Protein AF-A0A2V9XYY6-F1 (afdb_monomer_lite)

Sequence (289 aa):
MAVQACAGCILHARSRRGFAALRHRRPTPAAAGTAQEGGLMPTAVERFDDKARAAFDRIGRNEVYQGELQRHRVYTRFLHWMVAVFFFLSLFSGFGIYLPWLFRWFTPLFGGGPLSRALHPWFGVLFVFFFALQALNWLKPMSWTKADSAWMRRLRSTISGEEKLDPPDTGFFNAGQKVQFWEIVIGCVVYLITGIILWAGARTFGPIAVAFSYILHDISAIIMLGGIFIHMYLSTIGEPGTFQAMTRGAVSEAWAWTFHPAWYKEVTGRDPRRAYEEARQRMEAGRSK

Radius of gyration: 23.39 Å; chains: 1; bounding box: 61×47×67 Å

Secondary structure (DSSP, 8-state):
---SSSSSSSS------------PPPPPPP----------PPPHHHHHHHHHHHHHHHH------TTEEE-S-HHHHHHHHHHHHHHHHHHHHHHHHH-HHHHHHHGGGGTSHHHHHHHHHHHHHHHHHHHHHHHHHHTTTTS--HHHHHHHHTHHHHHTTSSSS--TT--SS-HHHHHHHHHHHHHHHHHHHHHHHHHH-HHHHHHHHHHHHHHHHHHHHHHHHHHHHHHHHIIIIISTTHHHHHHTSEEEHHHHHHH-HHHHHHHH-S-HHHHHHHHHHHHHHHHT-

pLDDT: mean 82.76, std 21.49, range [26.33, 98.44]

Foldseek 3Di:
DPDPPPPPPPPDDDDDDDDDDDPDDDDDPDPPPPPDDDDDDDDPLRVVLVVQLVVQCVVDPQDADPQKDQQAGRSLLVLVVQLVVLVVLLLLLVCLQPPVVSVVVRQVVQVHNVSSVVCNLVSLVSNLVSLVNNCSVCVVVLDDDPVQVVQVVCVPVLQVCVDQAGDLSFASHHNLRSVLSVLVVVLSVLCVLLVVDCVVDCVVVHPVSVVVSVVSNVVSSVVNVVSVVVVVCCCPPVQPQNVVCSVNSMGGLVSCLRYHNNHSCVVPVDRSVVVVVVVVVVVVVVVVD

Structure (mmCIF, N/CA/C/O backbone):
data_AF-A0A2V9XYY6-F1
#
_entry.id   AF-A0A2V9XYY6-F1
#
loop_
_atom_site.group_PDB
_atom_site.id
_atom_site.type_symbol
_atom_site.label_atom_id
_atom_site.label_alt_id
_atom_site.label_comp_id
_atom_site.label_asym_id
_atom_site.label_entity_id
_atom_site.label_seq_id
_atom_site.pdbx_PDB_ins_code
_atom_site.Cartn_x
_atom_site.Cartn_y
_atom_site.Cartn_z
_atom_site.occupancy
_atom_site.B_iso_or_equiv
_atom_site.auth_seq_id
_atom_site.auth_comp_id
_atom_site.auth_asym_id
_atom_site.auth_atom_id
_atom_site.pdbx_PDB_model_num
ATOM 1 N N . MET A 1 1 ? 17.158 -8.098 27.417 1.00 31.08 1 MET A N 1
ATOM 2 C CA . MET A 1 1 ? 16.536 -9.436 27.562 1.00 31.08 1 MET A CA 1
ATOM 3 C C . MET A 1 1 ? 15.150 -9.311 28.205 1.00 31.08 1 MET A C 1
ATOM 5 O O . MET A 1 1 ? 14.947 -9.757 29.322 1.00 31.08 1 MET A O 1
ATOM 9 N N . ALA A 1 2 ? 14.197 -8.674 27.518 1.00 26.61 2 ALA A N 1
ATOM 10 C CA . ALA A 1 2 ? 12.846 -8.421 28.039 1.00 26.61 2 ALA A CA 1
ATOM 11 C C . ALA A 1 2 ? 11.794 -8.516 26.915 1.00 26.61 2 ALA A C 1
ATOM 13 O O . ALA A 1 2 ? 10.957 -7.638 26.759 1.00 26.61 2 ALA A O 1
ATOM 14 N N . VAL A 1 3 ? 11.890 -9.555 26.072 1.00 29.70 3 VAL A N 1
ATOM 15 C CA . VAL A 1 3 ? 11.036 -9.730 24.870 1.00 29.70 3 VAL A CA 1
ATOM 16 C C . VAL A 1 3 ? 10.302 -11.087 24.864 1.00 29.70 3 VAL A C 1
ATOM 18 O O . VAL A 1 3 ? 9.673 -11.461 23.887 1.00 29.70 3 VAL A O 1
ATOM 21 N N . GLN A 1 4 ? 10.303 -11.838 25.970 1.00 26.78 4 GLN A N 1
ATOM 22 C CA . GLN A 1 4 ? 9.795 -13.224 25.977 1.00 26.78 4 GLN A CA 1
ATOM 23 C C . GLN A 1 4 ? 8.550 -13.485 26.840 1.00 26.78 4 GLN A C 1
ATOM 25 O O . GLN A 1 4 ? 8.096 -14.621 26.910 1.00 26.78 4 GLN A O 1
ATOM 30 N N . ALA A 1 5 ? 7.946 -12.467 27.462 1.00 27.22 5 ALA A N 1
ATOM 31 C CA . ALA A 1 5 ? 6.927 -12.694 28.495 1.00 27.22 5 ALA A CA 1
ATOM 32 C C . ALA A 1 5 ? 5.448 -12.605 28.051 1.00 27.22 5 ALA A C 1
ATOM 34 O O . ALA A 1 5 ? 4.578 -12.864 28.873 1.00 27.22 5 ALA A O 1
ATOM 35 N N . CYS A 1 6 ? 5.112 -12.275 26.796 1.00 28.69 6 CYS A N 1
ATOM 36 C CA . CYS A 1 6 ? 3.697 -12.105 26.393 1.00 28.69 6 CYS A CA 1
ATOM 37 C C . CYS A 1 6 ? 3.146 -13.128 25.384 1.00 28.69 6 CYS A C 1
ATOM 39 O O . CYS A 1 6 ? 1.950 -13.120 25.112 1.00 28.69 6 CYS A O 1
ATOM 41 N N . ALA A 1 7 ? 3.955 -14.068 24.887 1.00 27.66 7 ALA A N 1
ATOM 42 C CA . ALA A 1 7 ? 3.506 -15.063 23.901 1.00 27.66 7 ALA A CA 1
ATOM 43 C C . ALA A 1 7 ? 2.873 -16.341 24.509 1.00 27.66 7 ALA A C 1
ATOM 45 O O . ALA A 1 7 ? 2.494 -17.251 23.779 1.00 27.66 7 ALA A O 1
ATOM 46 N N . GLY A 1 8 ? 2.756 -16.439 25.839 1.00 26.33 8 GLY A N 1
ATOM 47 C CA . GLY A 1 8 ? 2.529 -17.717 26.532 1.00 26.33 8 GLY A CA 1
ATOM 48 C C . GLY A 1 8 ? 1.114 -18.044 27.027 1.00 26.33 8 GLY A C 1
ATOM 49 O O . GLY A 1 8 ? 0.984 -19.001 27.779 1.00 26.33 8 GLY A O 1
ATOM 50 N N . CYS A 1 9 ? 0.055 -17.292 26.697 1.00 27.55 9 CYS A N 1
ATOM 51 C CA . CYS A 1 9 ? -1.223 -17.428 27.432 1.00 27.55 9 CYS A CA 1
ATOM 52 C C . CYS A 1 9 ? -2.510 -17.633 26.615 1.00 27.55 9 CYS A C 1
ATOM 54 O O . CYS A 1 9 ? -3.596 -17.488 27.170 1.00 27.55 9 CYS A O 1
ATOM 56 N N . ILE A 1 10 ? -2.439 -18.016 25.335 1.00 31.31 10 ILE A N 1
ATOM 57 C CA . ILE A 1 10 ? -3.648 -18.355 24.551 1.00 31.31 10 ILE A CA 1
ATOM 58 C C . ILE A 1 10 ? -3.440 -19.648 23.756 1.00 31.31 10 ILE A C 1
ATOM 60 O O . ILE A 1 10 ? -3.642 -19.698 22.554 1.00 31.31 10 ILE A O 1
ATOM 64 N N . LEU A 1 11 ? -3.005 -20.716 24.421 1.00 29.30 11 LEU A N 1
ATOM 65 C CA . LEU A 1 11 ? -2.995 -22.067 23.855 1.00 29.30 11 LEU A CA 1
ATOM 66 C C . LEU A 1 11 ? -3.135 -23.077 24.999 1.00 29.30 11 LEU A C 1
ATOM 68 O O . LEU A 1 11 ? -2.153 -23.695 25.378 1.00 29.30 11 LEU A O 1
ATOM 72 N N . HIS A 1 12 ? -4.335 -23.204 25.579 1.00 30.02 12 HIS A N 1
ATOM 73 C CA . HIS A 1 12 ? -4.878 -24.446 26.164 1.00 30.02 12 HIS A CA 1
ATOM 74 C C . HIS A 1 12 ? -6.206 -24.169 26.882 1.00 30.02 12 HIS A C 1
ATOM 76 O O . HIS A 1 12 ? -6.220 -23.671 27.999 1.00 30.02 12 HIS A O 1
ATOM 82 N N . ALA A 1 13 ? -7.323 -24.544 26.257 1.00 29.09 13 ALA A N 1
ATOM 83 C CA . ALA A 1 13 ? -8.545 -24.943 26.961 1.00 29.09 13 ALA A CA 1
ATOM 84 C C . ALA A 1 13 ? -9.469 -25.679 25.981 1.00 29.09 13 ALA A C 1
ATOM 86 O O . ALA A 1 13 ? -10.471 -25.159 25.497 1.00 29.09 13 ALA A O 1
ATOM 87 N N . ARG A 1 14 ? -9.102 -26.920 25.652 1.00 33.59 14 ARG A N 1
ATOM 88 C CA . ARG A 1 14 ? -10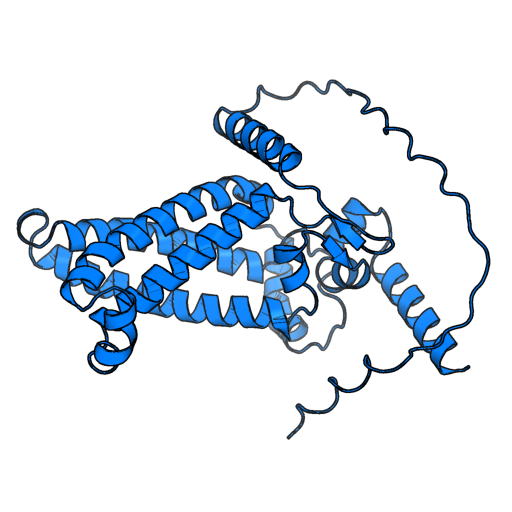.024 -27.888 25.052 1.00 33.59 14 ARG A CA 1
ATOM 89 C C . ARG A 1 14 ? -10.817 -28.499 26.209 1.00 33.59 14 ARG A C 1
ATOM 91 O O . ARG A 1 14 ? -10.273 -29.302 26.956 1.00 33.59 14 ARG A O 1
ATOM 98 N N . SER A 1 15 ? -12.086 -28.137 26.359 1.00 28.86 15 SER A N 1
ATOM 99 C CA . SER A 1 15 ? -13.012 -28.845 27.249 1.00 28.86 15 SER A CA 1
ATOM 100 C C . SER A 1 15 ? -14.315 -29.111 26.508 1.00 28.86 15 SER A C 1
ATOM 102 O O . SER A 1 15 ? -15.063 -28.204 26.152 1.00 28.86 15 SER A O 1
ATOM 104 N N . ARG A 1 16 ? -14.539 -30.395 26.219 1.00 35.97 16 ARG A N 1
ATOM 105 C CA . ARG A 1 16 ? -15.797 -30.948 25.723 1.00 35.97 16 ARG A CA 1
ATOM 106 C C . ARG A 1 16 ? -16.740 -31.094 26.914 1.00 35.97 16 ARG A C 1
ATOM 108 O O . ARG A 1 16 ? -16.460 -31.961 27.730 1.00 35.97 16 ARG A O 1
ATOM 115 N N . ARG A 1 17 ? -17.865 -30.373 26.957 1.00 30.09 17 ARG A N 1
ATOM 116 C CA . ARG A 1 17 ? -19.154 -30.853 27.509 1.00 30.09 17 ARG A CA 1
ATOM 117 C C . ARG A 1 17 ? -20.294 -30.117 26.807 1.00 30.09 17 ARG A C 1
ATOM 119 O O . ARG A 1 17 ? -20.293 -28.894 26.740 1.00 30.09 17 ARG A O 1
ATOM 126 N N . GLY A 1 18 ? -21.194 -30.888 26.202 1.00 28.78 18 GLY A N 1
ATOM 127 C CA . GLY A 1 18 ? -22.279 -30.379 25.372 1.00 28.78 18 GLY A CA 1
ATOM 128 C C . GLY A 1 18 ? -23.414 -29.768 26.178 1.00 28.78 18 GLY A C 1
ATOM 129 O O . GLY A 1 18 ? -23.634 -30.165 27.314 1.00 28.78 18 GLY A O 1
ATOM 130 N N . PHE A 1 19 ? -24.157 -28.858 25.551 1.00 28.02 19 PHE A N 1
ATOM 131 C CA . PHE A 1 19 ? -25.527 -28.536 25.930 1.00 28.02 19 PHE A CA 1
ATOM 132 C C . PHE A 1 19 ? -26.303 -27.989 24.720 1.00 28.02 19 PHE A C 1
ATOM 134 O O . PHE A 1 19 ? -25.833 -27.099 24.021 1.00 28.02 19 PHE A O 1
ATOM 141 N N . ALA A 1 20 ? -27.477 -28.592 24.516 1.00 28.31 20 ALA A N 1
ATOM 142 C CA . ALA A 1 20 ? -28.690 -28.128 23.838 1.00 28.31 20 ALA A CA 1
ATOM 143 C C . ALA A 1 20 ? -28.595 -27.433 22.461 1.00 28.31 20 ALA A C 1
ATOM 145 O O . ALA A 1 20 ? -28.197 -26.281 22.314 1.00 28.31 20 ALA A O 1
ATOM 146 N N . ALA A 1 21 ? -29.140 -28.126 21.458 1.00 31.59 21 ALA A N 1
ATOM 147 C CA . ALA A 1 21 ? -29.475 -27.597 20.145 1.00 31.59 21 ALA A CA 1
ATOM 148 C C . ALA A 1 21 ? -30.490 -26.440 20.241 1.00 31.59 21 ALA A C 1
ATOM 150 O O . ALA A 1 21 ? -31.692 -26.655 20.406 1.00 31.59 21 ALA A O 1
ATOM 151 N N . LEU A 1 22 ? -30.016 -25.206 20.074 1.00 32.59 22 LEU A N 1
ATOM 152 C CA . LEU A 1 22 ? -30.868 -24.068 19.744 1.00 32.59 22 LEU A CA 1
ATOM 153 C C . LEU A 1 22 ? -31.160 -24.114 18.240 1.00 32.59 22 LEU A C 1
ATOM 155 O O . LEU A 1 22 ? -30.289 -23.872 17.406 1.00 32.59 22 LEU A O 1
ATOM 159 N N . ARG A 1 23 ? -32.403 -24.462 17.890 1.00 31.75 23 ARG A N 1
ATOM 160 C CA . ARG A 1 23 ? -32.927 -24.360 16.522 1.00 31.75 23 ARG A CA 1
ATOM 161 C C . ARG A 1 23 ? -32.765 -22.917 16.035 1.00 31.75 23 ARG A C 1
ATOM 163 O O . ARG A 1 23 ? -33.476 -22.024 16.490 1.00 31.75 23 ARG A O 1
ATOM 170 N N . HIS A 1 24 ? -31.853 -22.699 15.092 1.00 31.39 24 HIS A N 1
ATOM 171 C CA . HIS A 1 24 ? -31.711 -21.424 14.401 1.00 31.39 24 HIS A CA 1
ATOM 172 C C . HIS A 1 24 ? -33.011 -21.080 13.661 1.00 31.39 24 HIS A C 1
ATOM 174 O O . HIS A 1 24 ? -33.420 -21.775 12.728 1.00 31.39 24 HIS A O 1
ATOM 180 N N . ARG A 1 25 ? -33.657 -19.977 14.060 1.00 36.66 25 ARG A N 1
ATOM 181 C CA . ARG A 1 25 ? -34.577 -19.256 13.174 1.00 36.66 25 ARG A CA 1
ATOM 182 C C . ARG A 1 25 ? -33.765 -18.731 11.987 1.00 36.66 25 ARG A C 1
ATOM 184 O O . ARG A 1 25 ? -32.667 -18.211 12.173 1.00 36.66 25 ARG A O 1
ATOM 191 N N . ARG A 1 26 ? -34.309 -18.880 10.775 1.00 30.22 26 ARG A N 1
ATOM 192 C CA . ARG A 1 26 ? -33.768 -18.256 9.558 1.00 30.22 26 ARG A CA 1
ATOM 193 C C . ARG A 1 26 ? -33.608 -16.745 9.799 1.00 30.22 26 ARG A C 1
ATOM 195 O O . ARG A 1 26 ? -34.545 -16.155 10.339 1.00 30.22 26 ARG A O 1
ATOM 202 N N . PRO A 1 27 ? -32.496 -16.109 9.397 1.00 37.44 27 PRO A N 1
ATOM 203 C CA . PRO A 1 27 ? -32.429 -14.658 9.380 1.00 37.44 27 PRO A CA 1
ATOM 204 C C . PRO A 1 27 ? -33.403 -14.141 8.315 1.00 37.44 27 PRO A C 1
ATOM 206 O O . PRO A 1 27 ? -33.327 -14.515 7.143 1.00 37.44 27 PRO A O 1
ATOM 209 N N . THR A 1 28 ? -34.356 -13.320 8.742 1.00 34.19 28 THR A N 1
ATOM 210 C CA . THR A 1 28 ? -35.172 -12.484 7.862 1.00 34.19 28 THR A CA 1
ATOM 211 C C . THR A 1 28 ? -34.238 -11.533 7.105 1.00 34.19 28 THR A C 1
ATOM 213 O O . THR A 1 28 ? -33.315 -10.995 7.722 1.00 34.19 28 THR A O 1
ATOM 216 N N . PRO A 1 29 ? -34.443 -11.287 5.799 1.00 32.28 29 PRO A N 1
ATOM 217 C CA . PRO A 1 29 ? -33.742 -10.209 5.120 1.00 32.28 29 PRO A CA 1
ATOM 218 C C . PRO A 1 29 ? -34.119 -8.908 5.828 1.00 32.28 29 PRO A C 1
ATOM 220 O O . PRO A 1 29 ? -35.305 -8.589 5.936 1.00 32.28 29 PRO A O 1
ATOM 223 N N . ALA A 1 30 ? -33.132 -8.180 6.348 1.00 31.84 30 ALA A N 1
ATOM 224 C CA . ALA A 1 30 ? -33.364 -6.819 6.798 1.00 31.84 30 ALA A CA 1
ATOM 225 C C . ALA A 1 30 ? -33.864 -6.028 5.583 1.00 31.84 30 ALA A C 1
ATOM 227 O O . ALA A 1 30 ? -33.171 -5.940 4.568 1.00 31.84 30 ALA A O 1
ATOM 228 N N . ALA A 1 31 ? -35.096 -5.529 5.665 1.00 31.52 31 ALA A N 1
ATOM 229 C CA . ALA A 1 31 ? -35.658 -4.647 4.662 1.00 31.52 31 ALA A CA 1
ATOM 230 C C . ALA A 1 31 ? -34.776 -3.396 4.599 1.00 31.52 31 ALA A C 1
ATOM 232 O O . ALA A 1 31 ? -34.733 -2.605 5.541 1.00 31.52 31 ALA A O 1
ATOM 233 N N . ALA A 1 32 ? -34.034 -3.252 3.503 1.00 32.34 32 ALA A N 1
ATOM 234 C CA . ALA A 1 32 ? -33.340 -2.021 3.181 1.00 32.34 32 ALA A CA 1
ATOM 235 C C . ALA A 1 32 ? -34.410 -0.971 2.862 1.00 32.34 32 ALA A C 1
ATOM 237 O O . ALA A 1 32 ? -34.945 -0.926 1.756 1.00 32.34 32 ALA A O 1
ATOM 238 N N . GLY A 1 33 ? -34.768 -0.174 3.867 1.00 26.36 33 GLY A N 1
ATOM 239 C CA . GLY A 1 33 ? -35.556 1.031 3.678 1.00 26.36 33 GLY A CA 1
ATOM 240 C C . GLY A 1 33 ? -34.759 2.000 2.816 1.00 26.36 33 GLY A C 1
ATOM 241 O O . GLY A 1 33 ? -33.717 2.503 3.230 1.00 26.36 33 GLY A O 1
ATOM 242 N N . THR A 1 34 ? -35.237 2.236 1.600 1.00 34.44 34 THR A N 1
ATOM 243 C CA . THR A 1 34 ? -34.755 3.288 0.712 1.00 34.44 34 THR A CA 1
ATOM 244 C C . THR A 1 34 ? -35.197 4.637 1.273 1.00 34.44 34 THR A C 1
ATOM 246 O O . THR A 1 34 ? -36.266 5.139 0.932 1.00 34.44 34 THR A O 1
ATOM 249 N N . ALA A 1 35 ? -34.387 5.215 2.159 1.00 30.94 35 ALA A N 1
ATOM 250 C CA . ALA A 1 35 ? -34.442 6.641 2.437 1.00 30.94 35 ALA A CA 1
ATOM 251 C C . ALA A 1 35 ? -33.778 7.361 1.257 1.00 30.94 35 ALA A C 1
ATOM 253 O O . ALA A 1 35 ? -32.565 7.313 1.065 1.00 30.94 35 ALA A O 1
ATOM 254 N N . GLN A 1 36 ? -34.616 7.946 0.410 1.00 38.28 36 GLN A N 1
ATOM 255 C CA . GLN A 1 36 ? -34.224 8.755 -0.731 1.00 38.28 36 GLN A CA 1
ATOM 256 C C . GLN A 1 36 ? -33.780 10.131 -0.208 1.00 38.28 36 GLN A C 1
ATOM 258 O O . GLN A 1 36 ? -34.576 11.062 -0.139 1.00 38.28 36 GLN A O 1
ATOM 263 N N . GLU A 1 37 ? -32.519 10.250 0.215 1.00 37.25 37 GLU A N 1
ATOM 264 C CA . GLU A 1 37 ? -31.889 11.553 0.449 1.00 37.25 37 GLU A CA 1
ATOM 265 C C . GLU A 1 37 ? -31.363 12.113 -0.880 1.00 37.25 37 GLU A C 1
ATOM 267 O O . GLU A 1 37 ? -30.680 11.425 -1.641 1.00 37.25 37 GLU A O 1
ATOM 272 N N . GLY A 1 38 ? -31.717 13.365 -1.178 1.00 44.78 38 GLY A N 1
ATOM 273 C CA . GLY A 1 38 ? -31.352 14.081 -2.401 1.00 44.78 38 GLY A CA 1
ATOM 274 C C . GLY A 1 38 ? -29.859 14.407 -2.488 1.00 44.78 38 GLY A C 1
ATOM 275 O O . GLY A 1 38 ? -29.457 15.546 -2.265 1.00 44.78 38 GLY A O 1
ATOM 276 N N . GLY A 1 39 ? -29.040 13.410 -2.822 1.00 42.97 39 GLY A N 1
ATOM 277 C CA . GLY A 1 39 ? -27.607 13.548 -3.083 1.00 42.97 39 GLY A CA 1
ATOM 278 C C . GLY A 1 39 ? -27.286 13.614 -4.578 1.00 42.97 39 GLY A C 1
ATOM 279 O O . GLY A 1 39 ? -27.971 12.996 -5.392 1.00 42.97 39 GLY A O 1
ATOM 280 N N . LEU A 1 40 ? -26.238 14.369 -4.934 1.00 56.34 40 LEU A N 1
ATOM 281 C CA . LEU A 1 40 ? -25.656 14.430 -6.281 1.00 56.34 40 LEU A CA 1
ATOM 282 C C . LEU A 1 40 ? -25.593 13.046 -6.951 1.00 56.34 40 LEU A C 1
ATOM 284 O O . LEU A 1 40 ? -25.265 12.050 -6.307 1.00 56.34 40 LEU A O 1
ATOM 288 N N . MET A 1 41 ? -25.825 13.009 -8.268 1.00 57.72 41 MET A N 1
ATOM 289 C CA . MET A 1 41 ? -25.598 11.808 -9.077 1.00 57.72 41 MET A CA 1
ATOM 290 C C . MET A 1 41 ? -24.185 11.259 -8.817 1.00 57.72 41 MET A C 1
ATOM 292 O O . MET A 1 41 ? -23.227 12.030 -8.939 1.00 57.72 41 MET A O 1
ATOM 296 N N . PRO A 1 42 ? -24.032 9.953 -8.513 1.00 72.62 42 PRO A N 1
ATOM 297 C CA . PRO A 1 42 ? -22.726 9.365 -8.250 1.00 72.62 42 PRO A CA 1
ATOM 298 C C . PRO A 1 42 ? -21.804 9.591 -9.443 1.00 72.62 42 PRO A C 1
ATOM 300 O O . PRO A 1 42 ? -22.223 9.445 -10.599 1.00 72.62 42 PRO A O 1
ATOM 303 N N . THR A 1 43 ? -20.550 9.932 -9.180 1.00 83.50 43 THR A N 1
ATOM 304 C CA . THR A 1 43 ? -19.534 10.133 -10.215 1.00 83.50 43 THR A CA 1
ATOM 305 C C . THR A 1 43 ? -19.326 8.857 -11.039 1.00 83.50 43 THR A C 1
ATOM 307 O O . THR A 1 43 ? -19.679 7.749 -10.631 1.00 83.50 43 THR A O 1
ATOM 310 N N . ALA A 1 44 ? -18.732 8.978 -12.230 1.00 78.06 44 ALA A N 1
ATOM 311 C CA . ALA A 1 44 ? -18.430 7.807 -13.059 1.00 78.06 44 ALA A CA 1
ATOM 312 C C . ALA A 1 44 ? -17.531 6.785 -12.333 1.00 78.06 44 ALA A C 1
ATOM 314 O O . ALA A 1 44 ? -17.715 5.580 -12.507 1.00 78.06 44 ALA A O 1
ATOM 315 N N . VAL A 1 45 ? -16.613 7.271 -11.491 1.00 74.31 45 VAL A N 1
ATOM 316 C CA . VAL A 1 45 ? -15.725 6.444 -10.663 1.00 74.31 45 VAL A CA 1
ATOM 317 C C . VAL A 1 45 ? -16.518 5.696 -9.593 1.00 74.31 45 VAL A C 1
ATOM 319 O O . VAL A 1 45 ? -16.363 4.484 -9.473 1.00 74.31 45 VAL A O 1
ATOM 322 N N . GLU A 1 46 ? -17.415 6.379 -8.877 1.00 78.56 46 GLU A N 1
ATOM 323 C CA . GLU A 1 46 ? -18.268 5.751 -7.856 1.00 78.56 46 GLU A CA 1
ATOM 324 C C . GLU A 1 46 ? -19.160 4.664 -8.463 1.00 78.56 46 GLU A C 1
ATOM 326 O O . GLU A 1 46 ? -19.204 3.547 -7.954 1.00 78.56 46 GLU A O 1
ATOM 331 N N . ARG A 1 47 ? -19.782 4.925 -9.622 1.00 80.56 47 ARG A N 1
ATOM 332 C CA . ARG A 1 47 ? -20.610 3.919 -10.312 1.00 80.56 47 ARG A CA 1
ATOM 333 C C . ARG A 1 47 ? -19.815 2.689 -10.745 1.00 80.56 47 ARG A C 1
ATOM 335 O O . ARG A 1 47 ? -20.334 1.573 -10.685 1.00 80.56 47 ARG A O 1
ATOM 342 N N . PHE A 1 48 ? -18.589 2.881 -11.234 1.00 81.88 48 PHE A N 1
ATOM 343 C CA . PHE A 1 48 ? -17.716 1.770 -11.607 1.00 81.88 48 PHE A CA 1
ATOM 344 C C . PHE A 1 48 ? -17.339 0.934 -10.380 1.00 81.88 48 PHE A C 1
ATOM 346 O O . PHE A 1 48 ? -17.488 -0.289 -10.412 1.00 81.88 48 PHE A O 1
ATOM 353 N N . ASP A 1 49 ? -16.915 1.592 -9.298 1.00 77.81 49 ASP A N 1
ATOM 354 C CA . ASP A 1 49 ? -16.511 0.926 -8.059 1.00 77.81 49 ASP A CA 1
ATOM 355 C C . ASP A 1 49 ? -17.685 0.164 -7.425 1.00 77.81 49 ASP A C 1
ATOM 357 O O . ASP A 1 49 ? -17.545 -1.004 -7.065 1.00 77.81 49 ASP A O 1
ATOM 361 N N . ASP A 1 50 ? -18.882 0.753 -7.389 1.00 81.94 50 ASP A N 1
ATOM 362 C CA . ASP A 1 50 ? -20.088 0.098 -6.871 1.00 81.94 50 ASP A CA 1
ATOM 363 C C . ASP A 1 50 ? -20.497 -1.119 -7.707 1.00 81.94 50 ASP A C 1
ATOM 365 O O . ASP A 1 50 ? -20.833 -2.177 -7.162 1.00 81.94 50 ASP A O 1
ATOM 369 N N . LYS A 1 51 ? -20.409 -1.020 -9.040 1.00 81.00 51 LYS A N 1
ATOM 370 C CA . LYS A 1 51 ? -20.683 -2.154 -9.932 1.00 81.00 51 LYS A CA 1
ATOM 371 C C . LYS A 1 51 ? -19.667 -3.282 -9.734 1.00 81.00 51 LYS A C 1
ATOM 373 O O . LYS A 1 51 ? -20.060 -4.452 -9.726 1.00 81.00 51 LYS A O 1
ATOM 378 N N . ALA A 1 52 ? -18.388 -2.949 -9.556 1.00 77.44 52 ALA A N 1
ATOM 379 C CA . ALA A 1 52 ? -17.335 -3.920 -9.272 1.00 77.44 52 ALA A CA 1
ATOM 380 C C . ALA A 1 52 ? -17.564 -4.608 -7.915 1.00 77.44 52 ALA A C 1
ATOM 382 O O . ALA A 1 52 ? -17.598 -5.838 -7.853 1.00 77.44 52 ALA A O 1
ATOM 383 N N . ARG A 1 53 ? -17.839 -3.840 -6.852 1.00 79.00 53 ARG A N 1
ATOM 384 C CA . ARG A 1 53 ? -18.190 -4.367 -5.520 1.00 79.00 53 ARG A CA 1
ATOM 385 C C . ARG A 1 53 ? -19.363 -5.343 -5.594 1.00 79.00 53 ARG A C 1
ATOM 387 O O . ARG A 1 53 ? -19.255 -6.463 -5.101 1.00 79.00 53 ARG A O 1
ATOM 394 N N . ALA A 1 54 ? -20.439 -4.963 -6.284 1.00 78.62 54 ALA A N 1
ATOM 395 C CA . ALA A 1 54 ? -21.620 -5.807 -6.441 1.00 78.62 54 ALA A CA 1
ATOM 396 C C . ALA A 1 54 ? -21.334 -7.104 -7.219 1.00 78.62 54 ALA A C 1
ATOM 398 O O . ALA A 1 54 ? -21.962 -8.129 -6.959 1.00 78.62 54 ALA A O 1
ATOM 399 N N . ALA A 1 55 ? -20.405 -7.085 -8.179 1.00 78.50 55 ALA A N 1
ATOM 400 C CA . ALA A 1 55 ? -20.001 -8.287 -8.902 1.00 78.50 55 ALA A CA 1
ATOM 401 C C . ALA A 1 55 ? -19.208 -9.255 -8.016 1.00 78.50 55 ALA A C 1
ATOM 403 O O . ALA A 1 55 ? -19.499 -10.450 -8.011 1.00 78.50 55 ALA A O 1
ATOM 404 N N . PHE A 1 56 ? -18.259 -8.745 -7.232 1.00 79.94 56 PHE A N 1
ATOM 405 C CA . PHE A 1 56 ? -17.438 -9.564 -6.337 1.00 79.94 56 PHE A CA 1
ATOM 406 C C . PHE A 1 56 ? -18.214 -10.100 -5.131 1.00 79.94 56 PHE A C 1
ATOM 408 O O . PHE A 1 56 ? -17.997 -11.247 -4.745 1.00 79.94 56 PHE A O 1
ATOM 415 N N . ASP A 1 57 ? -19.164 -9.333 -4.591 1.00 76.44 57 ASP A N 1
ATOM 416 C CA . ASP A 1 57 ? -20.031 -9.784 -3.493 1.00 76.44 57 ASP A CA 1
ATOM 417 C C . ASP A 1 57 ? -20.955 -10.953 -3.922 1.00 76.44 57 ASP A C 1
ATOM 419 O O . ASP A 1 57 ? -21.431 -11.711 -3.077 1.00 76.44 57 ASP A O 1
ATOM 423 N N . ARG A 1 58 ? -21.175 -11.164 -5.234 1.00 73.12 58 ARG A N 1
ATOM 424 C CA . ARG A 1 58 ? -21.848 -12.373 -5.758 1.00 73.12 58 ARG A CA 1
ATOM 425 C C . ARG A 1 58 ? -20.932 -13.597 -5.828 1.00 73.12 58 ARG A C 1
ATOM 427 O O . ARG A 1 58 ? -21.429 -14.718 -5.779 1.00 73.12 58 ARG A O 1
ATOM 434 N N . ILE A 1 59 ? -19.624 -13.391 -5.978 1.00 74.50 59 ILE A N 1
ATOM 435 C CA . ILE A 1 59 ? -18.626 -14.456 -6.169 1.00 74.50 59 ILE A CA 1
ATOM 436 C C . ILE A 1 59 ? -18.109 -14.964 -4.818 1.00 74.50 59 ILE A C 1
ATOM 438 O O . ILE A 1 59 ? -17.877 -16.160 -4.656 1.00 74.50 59 ILE A O 1
ATOM 442 N N . GLY A 1 60 ? -17.958 -14.076 -3.832 1.00 66.75 60 GLY A N 1
ATOM 443 C CA . GLY A 1 60 ? -17.473 -14.416 -2.496 1.00 66.75 60 GLY A CA 1
ATOM 444 C C . GLY A 1 60 ? -18.362 -13.845 -1.397 1.00 66.75 60 GLY A C 1
ATOM 445 O O . GLY A 1 60 ? -18.778 -12.692 -1.457 1.00 66.75 60 GLY A O 1
ATOM 446 N N . ARG A 1 61 ? -18.625 -14.643 -0.356 1.00 68.50 61 ARG A N 1
ATOM 447 C CA . ARG A 1 61 ? -19.336 -14.188 0.847 1.00 68.50 61 ARG A CA 1
ATOM 448 C C . ARG A 1 61 ? -18.343 -13.714 1.908 1.00 68.50 61 ARG A C 1
ATOM 450 O O . ARG A 1 61 ? -17.257 -14.269 2.049 1.00 68.50 61 ARG A O 1
ATOM 457 N N . ASN A 1 62 ? -18.722 -12.683 2.660 1.00 76.69 62 ASN A N 1
ATOM 458 C CA . ASN A 1 62 ? -18.004 -12.288 3.870 1.00 76.69 62 ASN A CA 1
ATOM 459 C C . ASN A 1 62 ? -18.525 -13.154 5.022 1.00 76.69 62 ASN A C 1
ATOM 461 O O . ASN A 1 62 ? -19.692 -13.041 5.391 1.00 76.69 62 ASN A O 1
ATOM 465 N N . GLU A 1 63 ? -17.687 -14.038 5.555 1.00 78.94 63 GLU A N 1
ATOM 466 C CA . GLU A 1 63 ? -18.031 -14.834 6.733 1.00 78.94 63 GLU A CA 1
ATOM 467 C C . GLU A 1 63 ? -17.692 -14.045 7.997 1.00 78.94 63 GLU A C 1
ATOM 469 O O . GLU A 1 63 ? -16.519 -13.860 8.325 1.00 78.94 63 GLU A O 1
ATOM 474 N N . VAL A 1 64 ? -18.728 -13.572 8.690 1.00 85.44 64 VAL A N 1
ATOM 475 C CA . VAL A 1 64 ? -18.614 -12.855 9.964 1.00 85.44 64 VAL A CA 1
ATOM 476 C C . VAL A 1 64 ? -19.251 -13.720 11.043 1.00 85.44 64 VAL A C 1
ATOM 478 O O . VAL A 1 64 ? -20.436 -14.050 10.952 1.00 85.44 64 VAL A O 1
ATOM 481 N N . TYR A 1 65 ? -18.465 -14.117 12.040 1.00 86.12 65 TYR A N 1
ATOM 482 C CA . TYR A 1 65 ? -18.935 -14.949 13.147 1.00 86.12 65 TYR A CA 1
ATOM 483 C C . TYR A 1 65 ? -19.403 -14.078 14.323 1.00 86.12 65 TYR A C 1
ATOM 485 O O . TYR A 1 65 ? -19.200 -12.864 14.346 1.00 86.12 65 TYR A O 1
ATOM 493 N N . GLN A 1 66 ? -20.067 -14.682 15.315 1.00 85.00 66 GLN A N 1
ATOM 494 C CA . GLN A 1 66 ? -20.466 -13.947 16.520 1.00 85.00 66 GLN A CA 1
ATOM 495 C C . GLN A 1 66 ? -19.235 -13.372 17.233 1.00 85.00 66 GLN A C 1
ATOM 497 O O . GLN A 1 66 ? -18.276 -14.096 17.492 1.00 85.00 66 GLN A O 1
ATOM 502 N N . GLY A 1 67 ? -19.280 -12.079 17.563 1.00 86.62 67 GLY A N 1
ATOM 503 C CA . GLY A 1 67 ? -18.140 -11.363 18.139 1.00 86.62 67 GLY A CA 1
ATOM 504 C C . GLY A 1 67 ? -17.091 -10.923 17.111 1.00 86.62 67 GLY A C 1
ATOM 505 O O . GLY A 1 67 ? -15.976 -10.570 17.492 1.00 86.62 67 GLY A O 1
ATOM 506 N N . GLU A 1 68 ? -17.417 -10.934 15.819 1.00 92.81 68 GLU A N 1
ATOM 507 C CA . GLU A 1 68 ? -16.608 -10.316 14.770 1.00 92.81 68 GLU A CA 1
ATOM 508 C C . GLU A 1 68 ? -17.366 -9.167 14.093 1.00 92.81 68 GLU A C 1
ATOM 510 O O . GLU A 1 68 ? -18.594 -9.158 14.005 1.00 92.81 68 GLU A O 1
ATOM 515 N N . LEU A 1 69 ? -16.610 -8.201 13.579 1.00 92.88 69 LEU A N 1
ATOM 516 C CA . LEU A 1 69 ? -17.099 -7.094 12.772 1.00 92.88 69 LEU A CA 1
ATOM 517 C C . LEU A 1 69 ? -16.536 -7.212 11.360 1.00 92.88 69 LEU A C 1
ATOM 519 O O . LEU A 1 69 ? -15.352 -7.499 11.162 1.00 92.88 69 LEU A O 1
ATOM 523 N N . GLN A 1 70 ? -17.380 -6.959 10.360 1.00 93.06 70 GLN A N 1
ATOM 524 C CA . GLN A 1 70 ? -16.917 -6.892 8.981 1.00 93.06 70 GLN A CA 1
ATOM 525 C C . GLN A 1 70 ? -16.006 -5.677 8.800 1.00 93.06 70 GLN A C 1
ATOM 527 O O . GLN A 1 70 ? -16.419 -4.539 9.017 1.00 93.06 70 GLN A O 1
ATOM 532 N N . ARG A 1 71 ? -14.779 -5.925 8.348 1.00 93.00 71 ARG A N 1
ATOM 533 C CA . ARG A 1 71 ? -13.752 -4.907 8.157 1.00 93.00 71 ARG A CA 1
ATOM 534 C C . ARG A 1 71 ? -13.530 -4.581 6.683 1.00 93.00 71 ARG A C 1
ATOM 536 O O . ARG A 1 71 ? -13.701 -3.438 6.281 1.00 93.00 71 ARG A O 1
ATOM 543 N N . HIS A 1 72 ? -13.198 -5.576 5.860 1.00 91.62 72 HIS A N 1
ATOM 544 C CA . HIS A 1 72 ? -12.927 -5.389 4.429 1.00 91.62 72 HIS A CA 1
ATOM 545 C C . HIS A 1 72 ? -13.794 -6.315 3.581 1.00 91.62 72 HIS A C 1
ATOM 547 O O . HIS A 1 72 ? -13.876 -7.513 3.848 1.00 91.62 72 HIS A O 1
ATOM 553 N N . ARG A 1 73 ? -14.419 -5.773 2.529 1.00 89.69 73 ARG A N 1
ATOM 554 C CA . ARG A 1 73 ? -15.202 -6.545 1.548 1.00 89.69 73 ARG A CA 1
ATOM 555 C C . ARG A 1 73 ? -14.299 -7.382 0.639 1.00 89.69 73 ARG A C 1
ATOM 557 O O . ARG A 1 73 ? -13.117 -7.082 0.496 1.00 89.69 73 ARG A O 1
ATOM 564 N N . VAL A 1 74 ? -14.875 -8.390 -0.021 1.00 89.19 74 VAL A N 1
ATOM 565 C CA . VAL A 1 74 ? -14.153 -9.316 -0.916 1.00 89.19 74 VAL A CA 1
ATOM 566 C C . VAL A 1 74 ? -13.370 -8.574 -1.997 1.00 89.19 74 VAL A C 1
ATOM 568 O O . VAL A 1 74 ? -12.191 -8.851 -2.192 1.00 89.19 74 VAL A O 1
ATOM 571 N N . TYR A 1 75 ? -14.000 -7.594 -2.648 1.00 89.19 75 TYR A N 1
ATOM 572 C CA . TYR A 1 75 ? -13.370 -6.787 -3.693 1.00 89.19 75 TYR A CA 1
ATOM 573 C C . TYR A 1 75 ? -12.099 -6.072 -3.209 1.00 89.19 75 TYR A C 1
ATOM 575 O O . TYR A 1 75 ? -11.043 -6.179 -3.825 1.00 89.19 75 TYR A O 1
ATOM 583 N N . THR A 1 76 ? -12.183 -5.407 -2.056 1.00 91.00 76 THR A N 1
ATOM 584 C CA . THR A 1 76 ? -11.050 -4.710 -1.438 1.00 91.00 76 THR A CA 1
ATOM 585 C C . THR A 1 76 ? -9.912 -5.676 -1.099 1.00 91.00 76 THR A C 1
ATOM 587 O O . THR A 1 76 ? -8.748 -5.347 -1.295 1.00 91.00 76 THR A O 1
ATOM 590 N N . ARG A 1 77 ? -10.230 -6.887 -0.623 1.00 93.50 77 ARG A N 1
ATOM 591 C CA . ARG A 1 77 ? -9.211 -7.909 -0.333 1.00 93.50 77 ARG A CA 1
ATOM 592 C C . ARG A 1 77 ? -8.551 -8.414 -1.611 1.00 93.50 77 ARG A C 1
ATOM 594 O O . ARG A 1 77 ? -7.335 -8.556 -1.647 1.00 93.50 77 ARG A O 1
ATOM 601 N N . PHE A 1 78 ? -9.334 -8.669 -2.657 1.00 93.62 78 PHE A N 1
ATOM 602 C CA . PHE A 1 78 ? -8.811 -9.106 -3.950 1.00 93.62 78 PHE A CA 1
ATOM 603 C C . PHE A 1 78 ? -7.802 -8.101 -4.514 1.00 93.62 78 PHE A C 1
ATOM 605 O O . PHE A 1 78 ? -6.685 -8.490 -4.846 1.00 93.62 78 PHE A O 1
ATOM 612 N N . LEU A 1 79 ? -8.169 -6.816 -4.558 1.00 95.38 79 LEU A N 1
ATOM 613 C CA . LEU A 1 79 ? -7.270 -5.758 -5.013 1.00 95.38 79 LEU A CA 1
ATOM 614 C C . LEU A 1 79 ? -5.979 -5.721 -4.184 1.00 95.38 79 LEU A C 1
ATOM 616 O O . LEU A 1 79 ? -4.898 -5.748 -4.766 1.00 95.38 79 LEU A O 1
ATOM 620 N N . HIS A 1 80 ? -6.075 -5.772 -2.852 1.00 95.94 80 HIS A N 1
ATOM 621 C CA . HIS A 1 80 ? -4.906 -5.829 -1.973 1.00 95.94 80 HIS A CA 1
ATOM 622 C C . HIS A 1 80 ? -3.986 -7.017 -2.297 1.00 95.94 80 HIS A C 1
ATOM 624 O O . HIS A 1 80 ? -2.774 -6.849 -2.399 1.00 95.94 80 HIS A O 1
ATOM 630 N N . TRP A 1 81 ? -4.536 -8.220 -2.495 1.00 96.44 81 TRP A N 1
ATOM 631 C CA . TRP A 1 81 ? -3.732 -9.397 -2.840 1.00 96.44 81 TRP A CA 1
ATOM 632 C C . TRP A 1 81 ? -3.090 -9.294 -4.224 1.00 96.44 81 TRP A C 1
ATOM 634 O O . TRP A 1 81 ? -1.955 -9.732 -4.386 1.00 96.44 81 TRP A O 1
ATOM 644 N N . MET A 1 82 ? -3.758 -8.678 -5.203 1.00 97.75 82 MET A N 1
ATOM 645 C CA . MET A 1 82 ? -3.136 -8.395 -6.500 1.00 97.75 82 MET A CA 1
ATOM 646 C C . MET A 1 82 ? -1.987 -7.396 -6.355 1.00 97.75 82 MET A C 1
ATOM 648 O O . MET A 1 82 ? -0.895 -7.656 -6.856 1.00 97.75 82 MET A O 1
ATOM 652 N N . VAL A 1 83 ? -2.189 -6.308 -5.604 1.00 97.94 83 VAL A N 1
ATOM 653 C CA . VAL A 1 83 ? -1.126 -5.344 -5.276 1.00 97.94 83 VAL A CA 1
ATOM 654 C C . VAL A 1 83 ? 0.054 -6.055 -4.618 1.00 97.94 83 VAL A C 1
ATOM 656 O O . VAL A 1 83 ? 1.179 -5.890 -5.076 1.00 97.94 83 VAL A O 1
ATOM 659 N N . ALA A 1 84 ? -0.188 -6.893 -3.607 1.00 97.69 84 ALA A N 1
ATOM 660 C CA . ALA A 1 84 ? 0.861 -7.633 -2.913 1.00 97.69 84 ALA A CA 1
ATOM 661 C C . ALA A 1 84 ? 1.635 -8.566 -3.859 1.00 97.69 84 ALA A C 1
ATOM 663 O O . ALA A 1 84 ? 2.864 -8.557 -3.862 1.00 97.69 84 ALA A O 1
ATOM 664 N N . VAL A 1 85 ? 0.939 -9.336 -4.702 1.00 98.12 85 VAL A N 1
ATOM 665 C CA . VAL A 1 85 ? 1.579 -10.237 -5.673 1.00 98.12 85 VAL A CA 1
ATOM 666 C C . VAL A 1 85 ? 2.469 -9.454 -6.637 1.00 98.12 85 VAL A C 1
ATOM 668 O O . VAL A 1 85 ? 3.652 -9.768 -6.759 1.00 98.12 85 VAL A O 1
ATOM 671 N N . PHE A 1 86 ? 1.947 -8.413 -7.291 1.00 98.44 86 PHE A N 1
ATOM 672 C CA . PHE A 1 86 ? 2.734 -7.640 -8.257 1.00 98.44 86 PHE A CA 1
ATOM 673 C C . PHE A 1 86 ? 3.839 -6.813 -7.604 1.00 98.44 86 PHE A C 1
ATOM 675 O O . PHE A 1 86 ? 4.901 -6.644 -8.207 1.00 98.44 86 PHE A O 1
ATOM 682 N N . PHE A 1 87 ? 3.643 -6.371 -6.363 1.00 97.94 87 PHE A N 1
ATOM 683 C CA . PHE A 1 87 ? 4.690 -5.751 -5.566 1.00 97.94 87 PHE A CA 1
ATOM 684 C C . PHE A 1 87 ? 5.864 -6.711 -5.357 1.00 97.94 87 PHE A C 1
ATOM 686 O O . PHE A 1 87 ? 6.990 -6.372 -5.707 1.00 97.94 87 PHE A O 1
ATOM 693 N N . PHE A 1 88 ? 5.621 -7.929 -4.862 1.00 97.06 88 PHE A N 1
ATOM 694 C CA . PHE A 1 88 ? 6.697 -8.894 -4.618 1.00 97.06 88 PHE A CA 1
ATOM 695 C C . PHE A 1 88 ? 7.350 -9.395 -5.912 1.00 97.06 88 PHE A C 1
ATOM 697 O O . PHE A 1 88 ? 8.569 -9.558 -5.951 1.00 97.06 88 PHE A O 1
ATOM 704 N N . LEU A 1 89 ? 6.584 -9.573 -6.995 1.00 97.19 89 LEU A N 1
ATOM 705 C CA . LEU A 1 89 ? 7.154 -9.876 -8.314 1.00 97.19 89 LEU A CA 1
ATOM 706 C C . LEU A 1 89 ? 8.090 -8.754 -8.785 1.00 97.19 89 LEU A C 1
ATOM 708 O O . LEU A 1 89 ? 9.202 -9.036 -9.238 1.00 97.19 89 LEU A O 1
ATOM 712 N N . SER A 1 90 ? 7.683 -7.491 -8.633 1.00 97.06 90 SER A N 1
ATOM 713 C CA . SER A 1 90 ? 8.510 -6.324 -8.970 1.00 97.06 90 SER A CA 1
ATOM 714 C C . SER A 1 90 ? 9.739 -6.227 -8.068 1.00 97.06 90 SER A C 1
ATOM 716 O O . SER A 1 90 ? 10.847 -6.047 -8.564 1.00 97.06 90 SER A O 1
ATOM 718 N N . LEU A 1 91 ? 9.570 -6.424 -6.760 1.00 95.81 91 LEU A N 1
ATOM 719 C CA . LEU A 1 91 ? 10.639 -6.347 -5.770 1.00 95.81 91 LEU A CA 1
ATOM 720 C C . LEU A 1 91 ? 11.735 -7.383 -6.039 1.00 95.81 91 LEU A C 1
ATOM 722 O O . LEU A 1 91 ? 12.909 -7.031 -6.142 1.00 95.81 91 LEU A O 1
ATOM 726 N N . PHE A 1 92 ? 11.366 -8.657 -6.193 1.00 95.38 92 PHE A N 1
ATOM 727 C CA . PHE A 1 92 ? 12.347 -9.725 -6.389 1.00 95.38 92 PHE A CA 1
ATOM 728 C C . PHE A 1 92 ? 12.995 -9.683 -7.774 1.00 95.38 92 PHE A C 1
ATOM 730 O O . PHE A 1 92 ? 14.198 -9.921 -7.885 1.00 95.38 92 PHE A O 1
ATOM 737 N N . SER A 1 93 ? 12.244 -9.338 -8.826 1.00 95.38 93 SER A N 1
ATOM 738 C CA . SER A 1 93 ? 12.836 -9.140 -10.158 1.00 95.38 93 SER A CA 1
ATOM 739 C C . SER A 1 93 ? 13.772 -7.925 -10.185 1.00 95.38 93 SER A C 1
ATOM 741 O O . SER A 1 93 ? 14.873 -8.025 -10.724 1.00 95.38 93 SER A O 1
ATOM 743 N N . GLY A 1 94 ? 13.391 -6.820 -9.537 1.00 93.75 94 GLY A N 1
ATOM 744 C CA . GLY A 1 94 ? 14.198 -5.605 -9.419 1.00 93.75 94 GLY A CA 1
ATOM 745 C C . GLY A 1 94 ? 15.497 -5.851 -8.656 1.00 93.75 94 GLY A C 1
ATOM 746 O O . GLY A 1 94 ? 16.575 -5.586 -9.179 1.00 93.75 94 GLY A O 1
ATOM 747 N N . PHE A 1 95 ? 15.428 -6.469 -7.473 1.00 92.12 95 PHE A N 1
ATOM 748 C CA . PHE A 1 95 ? 16.619 -6.867 -6.712 1.00 92.12 95 PHE A CA 1
ATOM 749 C C . PHE A 1 95 ? 17.500 -7.862 -7.453 1.00 92.12 95 PHE A C 1
ATOM 751 O O . PHE A 1 95 ? 18.723 -7.750 -7.389 1.00 92.12 95 PHE A O 1
ATOM 758 N N . GLY A 1 96 ? 16.897 -8.807 -8.178 1.00 91.50 96 GLY A N 1
ATOM 759 C CA . GLY A 1 96 ? 17.637 -9.731 -9.026 1.00 91.50 96 GLY A CA 1
ATOM 76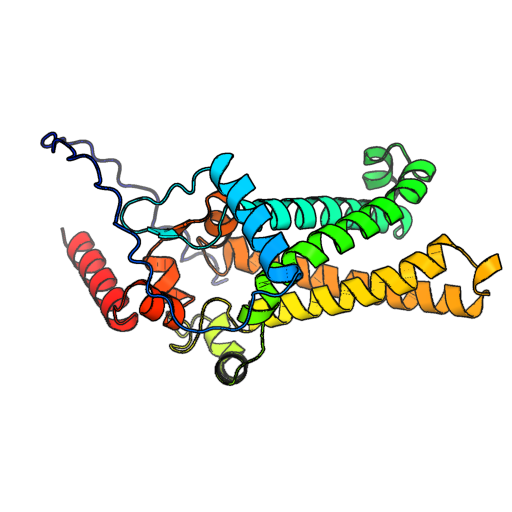0 C C . GLY A 1 96 ? 18.461 -9.010 -10.093 1.00 91.50 96 GLY A C 1
ATOM 761 O O . GLY A 1 96 ? 19.584 -9.415 -10.360 1.00 91.50 96 GLY A O 1
ATOM 762 N N . ILE A 1 97 ? 17.946 -7.933 -10.688 1.00 90.06 97 ILE A N 1
ATOM 763 C CA . ILE A 1 97 ? 18.655 -7.183 -11.737 1.00 90.06 97 ILE A CA 1
ATOM 764 C C . ILE A 1 97 ? 19.641 -6.166 -11.143 1.00 90.06 97 ILE A C 1
ATOM 766 O O . ILE A 1 97 ? 20.705 -5.956 -11.723 1.00 90.06 97 ILE A O 1
ATOM 770 N N . TYR A 1 98 ? 19.298 -5.551 -10.010 1.00 88.38 98 TYR A N 1
ATOM 771 C CA . TYR A 1 98 ? 20.062 -4.462 -9.398 1.00 88.38 98 TYR A CA 1
ATOM 772 C C . TYR A 1 98 ? 21.272 -4.952 -8.590 1.00 88.38 98 TYR A C 1
ATOM 774 O O . TYR A 1 98 ? 22.350 -4.369 -8.677 1.00 88.38 98 TYR A O 1
ATOM 782 N N . LEU A 1 99 ? 21.123 -6.036 -7.817 1.00 89.00 99 LEU A N 1
ATOM 783 C CA . LEU A 1 99 ? 22.161 -6.520 -6.901 1.00 89.00 99 LEU A CA 1
ATOM 784 C C . LEU A 1 99 ? 22.889 -7.741 -7.487 1.00 89.00 99 LEU A C 1
ATOM 786 O O . LEU A 1 99 ? 22.299 -8.824 -7.567 1.00 89.00 99 LEU A O 1
ATOM 790 N N . PRO A 1 100 ? 24.193 -7.635 -7.829 1.00 86.12 100 PRO A N 1
ATOM 791 C CA . PRO A 1 100 ? 24.930 -8.719 -8.485 1.00 86.12 100 PRO A CA 1
ATOM 792 C C . PRO A 1 100 ? 24.924 -10.046 -7.713 1.00 86.12 100 PRO A C 1
ATOM 794 O O . PRO A 1 100 ? 24.911 -11.117 -8.322 1.00 86.12 100 PRO A O 1
ATOM 797 N N . TRP A 1 101 ? 24.903 -9.996 -6.376 1.00 87.88 101 TRP A N 1
ATOM 798 C CA . TRP A 1 101 ? 24.875 -11.201 -5.543 1.00 87.88 101 TRP A CA 1
ATOM 799 C C . TRP A 1 101 ? 23.494 -11.864 -5.486 1.00 87.88 101 TRP A C 1
ATOM 801 O O . TRP A 1 101 ? 23.426 -13.076 -5.305 1.00 87.88 101 TRP A O 1
ATOM 811 N N . LEU A 1 102 ? 22.402 -11.113 -5.682 1.00 89.62 102 LEU A N 1
ATOM 812 C CA . LEU A 1 102 ? 21.031 -11.646 -5.708 1.00 89.62 102 LEU A CA 1
ATOM 813 C C . LEU A 1 102 ? 20.606 -12.106 -7.100 1.00 89.62 102 LEU A C 1
ATOM 815 O O . LEU A 1 102 ? 19.685 -12.916 -7.217 1.00 89.62 102 LEU A O 1
ATOM 819 N N . PHE A 1 103 ? 21.305 -11.662 -8.146 1.00 87.88 103 PHE A N 1
ATOM 820 C CA . PHE A 1 103 ? 21.030 -12.042 -9.530 1.00 87.88 103 PHE A CA 1
ATOM 821 C C . PHE A 1 103 ? 20.897 -13.555 -9.710 1.00 87.88 103 PHE A C 1
ATOM 823 O O . PHE A 1 103 ? 19.940 -14.031 -10.318 1.00 87.88 103 PHE A O 1
ATOM 830 N N . ARG A 1 104 ? 21.814 -14.329 -9.122 1.00 87.06 104 ARG A N 1
ATOM 831 C CA . ARG A 1 104 ? 21.826 -15.799 -9.212 1.00 87.06 104 ARG A CA 1
ATOM 832 C C . ARG A 1 104 ? 20.702 -16.486 -8.435 1.00 87.06 104 ARG A C 1
ATOM 834 O O . ARG A 1 104 ? 20.391 -17.628 -8.745 1.00 87.06 104 ARG A O 1
ATOM 841 N N . TRP A 1 105 ? 20.106 -15.812 -7.456 1.00 88.94 105 TRP A N 1
ATOM 842 C CA . TRP A 1 105 ? 19.054 -16.375 -6.610 1.00 88.94 105 TRP A CA 1
ATOM 843 C C . TRP A 1 105 ? 17.663 -16.049 -7.144 1.00 88.94 105 TRP A C 1
ATOM 845 O O . TRP A 1 105 ? 16.806 -16.925 -7.194 1.00 88.94 105 TRP A O 1
ATOM 855 N N . PHE A 1 106 ? 17.443 -14.806 -7.582 1.00 90.19 106 PHE A N 1
ATOM 856 C CA . PHE A 1 106 ? 16.112 -14.356 -7.988 1.00 90.19 106 PHE A CA 1
ATOM 857 C C . PHE A 1 106 ? 15.843 -14.474 -9.481 1.00 90.19 106 PHE A C 1
ATOM 859 O O . PHE A 1 106 ? 14.745 -14.874 -9.853 1.00 90.19 106 PHE A O 1
ATOM 866 N N . THR A 1 107 ? 16.811 -14.188 -10.358 1.00 89.31 107 THR A N 1
ATOM 867 C CA . THR A 1 107 ? 16.529 -14.217 -11.805 1.00 89.31 107 THR A CA 1
ATOM 868 C C . THR A 1 107 ? 16.117 -15.594 -12.343 1.00 89.31 107 THR A C 1
ATOM 870 O O . THR A 1 107 ? 15.267 -15.618 -13.236 1.00 89.31 107 THR A O 1
ATOM 873 N N . PRO A 1 108 ? 16.584 -16.748 -11.810 1.00 92.56 108 PRO A N 1
ATOM 874 C CA . PRO A 1 108 ? 16.080 -18.053 -12.246 1.00 92.56 108 PRO A CA 1
ATOM 875 C C . PRO A 1 108 ? 14.577 -18.253 -12.010 1.00 92.56 108 PRO A C 1
ATOM 877 O O . PRO A 1 108 ? 13.935 -18.922 -12.815 1.00 92.56 108 PRO A O 1
ATOM 880 N N . LEU A 1 109 ? 13.994 -17.626 -10.978 1.00 91.81 109 LEU A N 1
ATOM 881 C CA . LEU A 1 109 ? 12.551 -17.700 -10.690 1.00 91.81 109 LEU A CA 1
ATOM 882 C C . LEU A 1 109 ? 11.698 -17.088 -11.810 1.00 91.81 109 LEU A C 1
ATOM 884 O O . LEU A 1 109 ? 10.536 -17.447 -11.972 1.00 91.81 109 LEU A O 1
ATOM 888 N N . PHE A 1 110 ? 12.288 -16.185 -12.595 1.00 93.75 110 PHE A N 1
ATOM 889 C CA . PHE A 1 110 ? 11.648 -15.502 -13.716 1.00 93.75 110 PHE A CA 1
ATOM 890 C C . PHE A 1 110 ? 12.186 -15.976 -15.074 1.00 93.75 110 PHE A C 1
ATOM 892 O O . PHE A 1 110 ? 12.013 -15.278 -16.065 1.00 93.75 110 PHE A O 1
ATOM 899 N N . GLY A 1 111 ? 12.877 -17.123 -15.135 1.00 90.81 111 GLY A N 1
ATOM 900 C CA . GLY A 1 111 ? 13.444 -17.679 -16.372 1.00 90.81 111 GLY A CA 1
ATOM 901 C C . GLY A 1 111 ? 14.772 -17.056 -16.825 1.00 90.81 111 GLY A C 1
ATOM 902 O O . GLY A 1 111 ? 15.135 -17.142 -17.996 1.00 90.81 111 GLY A O 1
ATOM 903 N N . GLY A 1 112 ? 15.517 -16.441 -15.903 1.00 92.19 112 GLY A N 1
ATOM 904 C CA . GLY A 1 112 ? 16.868 -15.914 -16.112 1.00 92.19 112 GLY A CA 1
ATOM 905 C C . GLY A 1 112 ? 16.927 -14.392 -16.250 1.00 92.19 112 GLY A C 1
ATOM 906 O O . GLY A 1 112 ? 15.912 -13.697 -16.255 1.00 92.19 112 GLY A O 1
ATOM 907 N N . GLY A 1 113 ? 18.142 -13.847 -16.354 1.00 91.50 113 GLY A N 1
ATOM 908 C CA . GLY A 1 113 ? 18.373 -12.396 -16.399 1.00 91.50 113 GLY A CA 1
ATOM 909 C C . GLY A 1 113 ? 17.647 -11.657 -17.532 1.00 91.50 113 GLY A C 1
ATOM 910 O O . GLY A 1 113 ? 17.005 -10.641 -17.258 1.00 91.50 113 GLY A O 1
ATOM 911 N N . PRO A 1 114 ? 17.706 -12.136 -18.793 1.00 93.81 114 PRO A N 1
ATOM 912 C CA . PRO A 1 114 ? 17.012 -11.488 -19.905 1.00 93.81 114 PRO A CA 1
ATOM 913 C C . PRO A 1 114 ? 15.496 -11.416 -19.703 1.00 93.81 114 PRO A C 1
ATOM 915 O O . PRO A 1 114 ? 14.915 -10.343 -19.859 1.00 93.81 114 PRO A O 1
ATOM 918 N N . LEU A 1 115 ? 14.869 -12.526 -19.294 1.00 94.69 115 LEU A N 1
ATOM 919 C CA . LEU A 1 115 ? 13.425 -12.571 -19.070 1.00 94.69 115 LEU A CA 1
ATOM 920 C C . LEU A 1 115 ? 13.018 -11.753 -17.836 1.00 94.69 115 LEU A C 1
ATOM 922 O O . LEU A 1 115 ? 12.056 -10.997 -17.912 1.00 94.69 115 LEU A O 1
ATOM 926 N N . SER A 1 116 ? 13.804 -11.785 -16.752 1.00 94.50 116 SER A N 1
ATOM 927 C CA . SER A 1 116 ? 13.599 -10.916 -15.578 1.00 94.50 116 SER A CA 1
ATOM 928 C C . SER A 1 116 ? 13.537 -9.437 -15.970 1.00 94.50 116 SER A C 1
ATOM 930 O O . SER A 1 116 ? 12.625 -8.725 -15.556 1.00 94.50 116 SER A O 1
ATOM 932 N N . ARG A 1 117 ? 14.478 -8.975 -16.809 1.00 93.06 117 ARG A N 1
ATOM 933 C CA . ARG A 1 117 ? 14.524 -7.584 -17.290 1.00 93.06 117 ARG A CA 1
ATOM 934 C C . ARG A 1 117 ? 13.332 -7.236 -18.175 1.00 93.06 117 ARG A C 1
ATOM 936 O O . ARG A 1 117 ? 12.844 -6.114 -18.110 1.00 93.06 117 ARG A O 1
ATOM 943 N N . ALA A 1 118 ? 12.868 -8.186 -18.982 1.00 94.81 118 ALA A N 1
ATOM 944 C CA . ALA A 1 118 ? 11.692 -7.997 -19.820 1.00 94.81 118 ALA A CA 1
ATOM 945 C C . ALA A 1 118 ? 10.395 -7.943 -18.995 1.00 94.81 118 ALA A C 1
ATOM 947 O O . ALA A 1 118 ? 9.518 -7.149 -19.316 1.00 94.81 118 ALA A O 1
ATOM 948 N N . LEU A 1 119 ? 10.274 -8.758 -17.941 1.00 96.38 119 LEU A N 1
ATOM 949 C CA . LEU A 1 119 ? 9.058 -8.888 -17.130 1.00 96.38 119 LEU A CA 1
ATOM 950 C C . LEU A 1 119 ? 8.911 -7.815 -16.045 1.00 96.38 119 LEU A C 1
ATOM 952 O O . LEU A 1 119 ? 7.790 -7.391 -15.775 1.00 96.38 119 LEU A O 1
ATOM 956 N N . HIS A 1 120 ? 10.013 -7.356 -15.444 1.00 96.94 120 HIS A N 1
ATOM 957 C CA . HIS A 1 120 ? 9.998 -6.353 -14.374 1.00 96.94 120 HIS A CA 1
ATOM 958 C C . HIS A 1 120 ? 9.106 -5.125 -14.660 1.00 96.94 120 HIS A C 1
ATOM 960 O O . HIS A 1 120 ? 8.242 -4.829 -13.830 1.00 96.94 120 HIS A O 1
ATOM 966 N N . PRO A 1 121 ? 9.217 -4.434 -15.816 1.00 97.19 121 PRO A N 1
ATOM 967 C CA . PRO A 1 121 ? 8.366 -3.276 -16.081 1.00 97.19 121 PRO A CA 1
ATOM 968 C C . PRO A 1 121 ? 6.874 -3.634 -16.180 1.00 97.19 121 PRO A C 1
ATOM 970 O O . PRO A 1 121 ? 6.031 -2.847 -15.754 1.00 97.19 121 PRO A O 1
ATOM 973 N N . TRP A 1 122 ? 6.524 -4.833 -16.662 1.00 97.81 122 TRP A N 1
ATOM 974 C CA . TRP A 1 122 ? 5.132 -5.296 -16.691 1.00 97.81 122 TRP A CA 1
ATOM 975 C C . TRP A 1 122 ? 4.580 -5.547 -15.290 1.00 97.81 122 TRP A C 1
ATOM 977 O O . TRP A 1 122 ? 3.441 -5.175 -15.008 1.00 97.81 122 TRP A O 1
ATOM 987 N N . PHE A 1 123 ? 5.384 -6.128 -14.395 1.00 98.00 123 PHE A N 1
ATOM 988 C CA . PHE A 1 123 ? 5.002 -6.275 -12.990 1.00 98.00 123 PHE A CA 1
ATOM 989 C C . PHE A 1 123 ? 4.779 -4.914 -12.331 1.00 98.00 123 PHE A C 1
ATOM 991 O O . PHE A 1 123 ? 3.774 -4.743 -11.643 1.00 98.00 123 PHE A O 1
ATOM 998 N N . GLY A 1 124 ? 5.643 -3.934 -12.615 1.00 97.44 124 GLY A N 1
ATOM 999 C CA . GLY A 1 124 ? 5.495 -2.563 -12.128 1.00 97.44 124 GLY A CA 1
ATOM 1000 C C . GLY A 1 124 ? 4.211 -1.892 -12.624 1.00 97.44 124 GLY A C 1
ATOM 1001 O O . GLY A 1 124 ? 3.467 -1.323 -11.827 1.00 97.44 124 GLY A O 1
ATOM 1002 N N . VAL A 1 125 ? 3.889 -2.010 -13.917 1.00 98.00 125 VAL A N 1
ATOM 1003 C CA . VAL A 1 125 ? 2.638 -1.467 -14.481 1.00 98.00 125 VAL A CA 1
ATOM 1004 C C . VAL A 1 125 ? 1.411 -2.113 -13.840 1.00 98.00 125 VAL A C 1
ATOM 1006 O O . VAL A 1 125 ? 0.471 -1.407 -13.478 1.00 98.00 125 VAL A O 1
ATOM 1009 N N . LEU A 1 126 ? 1.412 -3.437 -13.658 1.00 98.25 126 LEU A N 1
ATOM 1010 C CA . LEU A 1 126 ? 0.303 -4.141 -13.012 1.00 98.25 126 LEU A CA 1
ATOM 1011 C C . LEU A 1 126 ? 0.178 -3.766 -11.530 1.00 98.25 126 LEU A C 1
ATOM 1013 O O . LEU A 1 126 ? -0.936 -3.546 -11.059 1.00 98.25 126 LEU A O 1
ATOM 1017 N N . PHE A 1 127 ? 1.296 -3.611 -10.817 1.00 98.25 127 PHE A N 1
ATOM 1018 C CA . PHE A 1 127 ? 1.314 -3.093 -9.448 1.00 98.25 127 PHE A CA 1
ATOM 1019 C C . PHE A 1 127 ? 0.656 -1.709 -9.365 1.00 98.25 127 PHE A C 1
ATOM 1021 O O . PHE A 1 127 ? -0.295 -1.537 -8.602 1.00 98.25 127 PHE A O 1
ATOM 1028 N N . VAL A 1 128 ? 1.088 -0.755 -10.199 1.00 98.00 128 VAL A N 1
ATOM 1029 C CA . VAL A 1 128 ? 0.518 0.603 -10.240 1.00 98.00 128 VAL A CA 1
ATOM 1030 C C . VAL A 1 128 ? -0.962 0.571 -10.628 1.00 98.00 128 VAL A C 1
ATOM 1032 O O . VAL A 1 128 ? -1.765 1.280 -10.028 1.00 98.00 128 VAL A O 1
ATOM 1035 N N . PHE A 1 129 ? -1.354 -0.274 -11.583 1.00 97.56 129 PHE A N 1
ATOM 1036 C CA . PHE A 1 129 ? -2.745 -0.419 -12.010 1.00 97.56 129 PHE A CA 1
ATOM 1037 C C . PHE A 1 129 ? -3.654 -0.920 -10.878 1.00 97.56 129 PHE A C 1
ATOM 1039 O O . PHE A 1 129 ? -4.655 -0.275 -10.559 1.00 97.56 129 PHE A O 1
ATOM 1046 N N . PHE A 1 130 ? -3.310 -2.041 -10.234 1.00 97.94 130 PHE A N 1
ATOM 1047 C CA . PHE A 1 130 ? -4.112 -2.572 -9.130 1.00 97.94 130 PHE A CA 1
ATOM 1048 C C . PHE A 1 130 ? -4.091 -1.643 -7.914 1.00 97.94 130 PHE A C 1
ATOM 1050 O O . PHE A 1 130 ? -5.122 -1.485 -7.256 1.00 97.94 130 PHE A O 1
ATOM 1057 N N . PHE A 1 131 ? -2.963 -0.978 -7.643 1.00 97.31 131 PHE A N 1
ATOM 1058 C CA . PHE A 1 131 ? -2.890 -0.000 -6.564 1.00 97.31 131 PHE A CA 1
ATOM 1059 C C . PHE A 1 131 ? -3.734 1.239 -6.864 1.00 97.31 131 PHE A C 1
ATOM 1061 O O . PHE A 1 131 ? -4.397 1.736 -5.963 1.00 97.31 131 PHE A O 1
ATOM 1068 N N . ALA A 1 132 ? -3.806 1.704 -8.113 1.00 95.94 132 ALA A N 1
ATOM 1069 C CA . ALA A 1 132 ? -4.694 2.801 -8.487 1.00 95.94 132 ALA A CA 1
ATOM 1070 C C . ALA A 1 132 ? -6.166 2.443 -8.224 1.00 95.94 132 ALA A C 1
ATOM 1072 O O . ALA A 1 132 ? -6.886 3.231 -7.614 1.00 95.94 132 ALA A O 1
ATOM 1073 N N . LEU A 1 133 ? -6.605 1.232 -8.591 1.00 94.62 133 LEU A N 1
ATOM 1074 C CA . LEU A 1 133 ? -7.955 0.748 -8.264 1.00 94.62 133 LEU A CA 1
ATOM 1075 C C . LEU A 1 133 ? -8.191 0.682 -6.746 1.00 94.62 133 LEU A C 1
ATOM 1077 O O . LEU A 1 133 ? -9.241 1.101 -6.256 1.00 94.62 133 LEU A O 1
ATOM 1081 N N . GLN A 1 134 ? -7.203 0.193 -5.994 1.00 94.38 134 GLN A N 1
ATOM 1082 C CA . GLN A 1 134 ? -7.246 0.135 -4.532 1.00 94.38 134 GLN A CA 1
ATOM 1083 C C . GLN A 1 134 ? -7.314 1.535 -3.906 1.00 94.38 134 GLN A C 1
ATOM 1085 O O . GLN A 1 134 ? -8.077 1.758 -2.965 1.00 94.38 134 GLN A O 1
ATOM 1090 N N . ALA A 1 135 ? -6.545 2.484 -4.439 1.00 93.50 135 ALA A N 1
ATOM 1091 C CA . ALA A 1 135 ? -6.503 3.860 -3.982 1.00 93.50 135 ALA A CA 1
ATOM 1092 C C . ALA A 1 135 ? -7.855 4.532 -4.181 1.00 93.50 135 ALA A C 1
ATOM 1094 O O . ALA A 1 135 ? -8.376 5.093 -3.224 1.00 93.50 135 ALA A O 1
ATOM 1095 N N . LEU A 1 136 ? -8.482 4.389 -5.354 1.00 90.50 136 LEU A N 1
ATOM 1096 C CA . LEU A 1 136 ? -9.820 4.932 -5.615 1.00 90.50 136 LEU A CA 1
ATOM 1097 C C . LEU A 1 136 ? -10.868 4.435 -4.605 1.00 90.50 136 LEU A C 1
ATOM 1099 O O . LEU A 1 136 ? -11.707 5.219 -4.167 1.00 90.50 136 LEU A O 1
ATOM 1103 N N . ASN A 1 137 ? -10.780 3.174 -4.166 1.00 86.94 137 ASN A N 1
ATOM 1104 C CA . ASN A 1 137 ? -11.664 2.619 -3.135 1.00 86.94 137 ASN A CA 1
ATOM 1105 C C . ASN A 1 137 ? -11.467 3.289 -1.758 1.00 86.94 137 ASN A C 1
ATOM 1107 O O . ASN A 1 137 ? -12.407 3.398 -0.968 1.00 86.94 137 ASN A O 1
ATOM 1111 N N . TRP A 1 138 ? -10.246 3.743 -1.468 1.00 89.75 138 TRP A N 1
ATOM 1112 C CA . TRP A 1 138 ? -9.824 4.225 -0.153 1.00 89.75 138 TRP A CA 1
ATOM 1113 C C . TRP A 1 138 ? -9.519 5.725 -0.073 1.00 89.75 138 TRP A C 1
ATOM 1115 O O . TRP A 1 138 ? -9.250 6.209 1.023 1.00 89.75 138 TRP A O 1
ATOM 1125 N N . LEU A 1 139 ? -9.625 6.493 -1.162 1.00 87.56 139 LEU A N 1
ATOM 1126 C CA . LEU A 1 139 ? -9.267 7.920 -1.181 1.00 87.56 139 LEU A CA 1
ATOM 1127 C C . LEU A 1 139 ? -9.964 8.726 -0.077 1.00 87.56 139 LEU A C 1
ATOM 1129 O O . LEU A 1 139 ? -9.323 9.497 0.634 1.00 87.56 139 LEU A O 1
ATOM 1133 N N . LYS A 1 140 ? -11.276 8.528 0.098 1.00 87.44 140 LYS A N 1
ATOM 1134 C CA . LYS A 1 140 ? -12.055 9.239 1.121 1.00 87.44 140 LYS A CA 1
ATOM 1135 C C . LYS A 1 140 ? -11.613 8.875 2.549 1.00 87.44 140 LYS A C 1
ATOM 1137 O O . LYS A 1 140 ? -11.242 9.793 3.283 1.00 87.44 140 LYS A O 1
ATOM 1142 N N . PRO A 1 141 ? -11.604 7.595 2.976 1.00 88.94 141 PRO A N 1
ATOM 1143 C CA . PRO A 1 141 ? -11.170 7.241 4.331 1.00 88.94 141 PRO A CA 1
ATOM 1144 C C . PRO A 1 141 ? -9.668 7.469 4.592 1.00 88.94 141 PRO A C 1
ATOM 1146 O O . PRO A 1 141 ? -9.281 7.597 5.752 1.00 88.94 141 PRO A O 1
ATOM 1149 N N . MET A 1 142 ? -8.832 7.564 3.551 1.00 92.25 142 MET A N 1
ATOM 1150 C CA . MET A 1 142 ? -7.397 7.877 3.663 1.00 92.25 142 MET A CA 1
ATOM 1151 C C . MET A 1 142 ? -7.081 9.377 3.724 1.00 92.25 142 MET A C 1
ATOM 1153 O O . MET A 1 142 ? -5.914 9.760 3.843 1.00 92.25 142 MET A O 1
ATOM 1157 N N . SER A 1 143 ? -8.098 10.242 3.672 1.00 92.12 143 SER A N 1
ATOM 1158 C CA . SER A 1 143 ? -7.899 11.678 3.868 1.00 92.12 143 SER A CA 1
ATOM 1159 C C . SER A 1 143 ? -7.341 11.974 5.265 1.00 92.12 143 SER A C 1
ATOM 1161 O O . SER A 1 143 ? -7.692 11.329 6.262 1.00 92.12 143 SER A O 1
ATOM 1163 N N . TRP A 1 144 ? -6.428 12.944 5.323 1.00 93.25 144 TR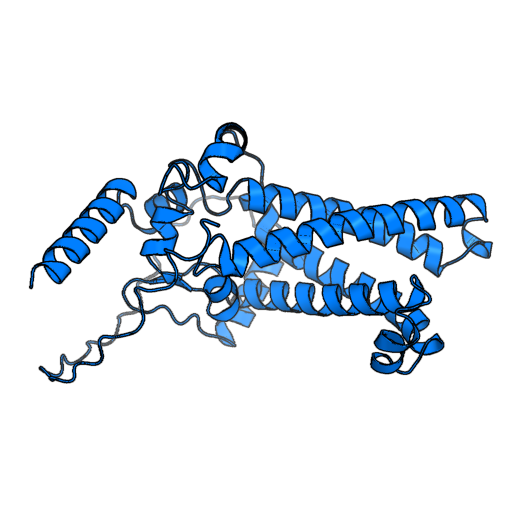P A N 1
ATOM 1164 C CA . TRP A 1 144 ? -5.794 13.359 6.568 1.00 93.25 144 TRP A CA 1
ATOM 1165 C C . TRP A 1 144 ? -6.734 14.251 7.381 1.00 93.25 144 TRP A C 1
ATOM 1167 O O . TRP A 1 144 ? -7.273 15.237 6.879 1.00 93.25 144 TRP A O 1
ATOM 1177 N N . THR A 1 145 ? -6.915 13.922 8.653 1.00 92.88 145 THR A N 1
ATOM 1178 C CA . THR A 1 145 ? -7.825 14.593 9.582 1.00 92.88 145 THR A CA 1
ATOM 1179 C C . THR A 1 145 ? -7.078 15.108 10.812 1.00 92.88 145 THR A C 1
ATOM 1181 O O . THR A 1 145 ? -5.923 14.768 11.070 1.00 92.88 145 THR A O 1
ATOM 1184 N N . LYS A 1 146 ? -7.752 15.926 11.630 1.00 91.44 146 LYS A N 1
ATOM 1185 C CA . LYS A 1 146 ? -7.179 16.419 12.894 1.00 91.44 146 LYS A CA 1
ATOM 1186 C C . LYS A 1 146 ? -6.877 15.285 13.885 1.00 91.44 146 LYS A C 1
ATOM 1188 O O . LYS A 1 146 ? -5.925 15.418 14.655 1.00 91.44 146 LYS A O 1
ATOM 1193 N N . ALA A 1 147 ? -7.657 14.202 13.840 1.00 90.81 147 ALA A N 1
ATOM 1194 C CA . ALA A 1 147 ? -7.433 13.010 14.654 1.00 90.81 147 ALA A CA 1
ATOM 1195 C C . ALA A 1 147 ? -6.107 12.334 14.285 1.00 90.81 147 ALA A C 1
ATOM 1197 O O . ALA A 1 147 ? -5.329 11.971 15.160 1.00 90.81 147 ALA A O 1
ATOM 1198 N N . ASP A 1 148 ? -5.770 12.287 12.992 1.00 92.81 148 ASP A N 1
ATOM 1199 C CA . ASP A 1 148 ? -4.510 11.694 12.537 1.00 92.81 148 ASP A CA 1
ATOM 1200 C C . ASP A 1 148 ? -3.299 12.480 13.056 1.00 92.81 148 ASP A C 1
ATOM 1202 O O . ASP A 1 148 ? -2.344 11.908 13.581 1.00 92.81 148 ASP A O 1
ATOM 1206 N N . SER A 1 149 ? -3.368 13.814 13.016 1.00 92.44 149 SER A N 1
ATOM 1207 C CA . SER A 1 149 ? -2.337 14.666 13.620 1.00 92.44 149 SER A CA 1
ATOM 1208 C C . SER A 1 149 ? -2.229 14.474 15.138 1.00 92.44 149 SER A C 1
ATOM 1210 O O . SER A 1 149 ? -1.141 14.594 15.705 1.00 92.44 149 SER A O 1
ATOM 1212 N N . ALA A 1 150 ? -3.341 14.201 15.828 1.00 89.69 150 ALA A N 1
ATOM 1213 C CA . ALA A 1 150 ? -3.329 13.904 17.257 1.00 89.69 150 ALA A CA 1
ATOM 1214 C C . ALA A 1 150 ? -2.688 12.542 17.553 1.00 89.69 150 ALA A C 1
ATOM 1216 O O . ALA A 1 150 ? -1.850 12.468 18.453 1.00 89.69 150 ALA A O 1
ATOM 1217 N N . TRP A 1 151 ? -3.007 11.524 16.754 1.00 91.69 151 TRP A N 1
ATOM 1218 C CA . TRP A 1 151 ? -2.400 10.197 16.818 1.00 91.69 151 TRP A CA 1
ATOM 1219 C C . TRP A 1 151 ? -0.884 10.273 16.601 1.00 91.69 151 TRP A C 1
ATOM 1221 O O . TRP A 1 151 ? -0.121 9.770 17.421 1.00 91.69 151 TRP A O 1
ATOM 1231 N N . MET A 1 152 ? -0.419 11.022 15.592 1.00 91.25 152 MET A N 1
ATOM 1232 C CA . MET A 1 152 ? 1.019 11.192 15.322 1.00 91.25 152 MET A CA 1
ATOM 1233 C C . MET A 1 152 ? 1.784 11.850 16.475 1.00 91.25 152 MET A C 1
ATOM 1235 O O . MET A 1 152 ? 2.926 11.485 16.747 1.00 91.25 152 MET A O 1
ATOM 1239 N N . ARG A 1 153 ? 1.170 12.785 17.211 1.00 89.19 153 ARG A N 1
ATOM 1240 C CA . ARG A 1 153 ? 1.795 13.363 18.418 1.00 89.19 153 ARG A CA 1
ATOM 1241 C C . ARG A 1 153 ? 1.937 12.352 19.559 1.00 89.19 153 ARG A C 1
ATOM 1243 O O . ARG A 1 153 ? 2.787 12.535 20.423 1.00 89.19 153 ARG A O 1
ATOM 1250 N N . ARG A 1 154 ? 1.122 11.294 19.555 1.00 86.50 154 ARG A N 1
ATOM 1251 C CA . ARG A 1 154 ? 1.128 10.185 20.523 1.00 86.50 154 ARG A CA 1
ATOM 1252 C C . ARG A 1 154 ? 1.787 8.923 19.962 1.00 86.50 154 ARG A C 1
ATOM 1254 O O . ARG A 1 154 ? 1.668 7.851 20.550 1.00 86.50 154 ARG A O 1
ATOM 1261 N N . LEU A 1 155 ? 2.511 9.038 18.847 1.00 84.88 155 LEU A N 1
ATOM 1262 C CA . LEU A 1 155 ? 3.133 7.903 18.166 1.00 84.88 155 LEU A CA 1
ATOM 1263 C C . LEU A 1 155 ? 3.994 7.071 19.121 1.00 84.88 155 LEU A C 1
ATOM 1265 O O . LEU A 1 155 ? 3.896 5.849 19.144 1.00 84.88 155 LEU A O 1
ATOM 1269 N N . ARG A 1 156 ? 4.801 7.741 19.955 1.00 82.06 156 ARG A N 1
ATOM 1270 C CA . ARG A 1 156 ? 5.691 7.067 20.906 1.00 82.06 156 ARG A CA 1
ATOM 1271 C C . ARG A 1 156 ? 4.923 6.217 21.917 1.00 82.06 156 ARG A C 1
ATOM 1273 O O . ARG A 1 156 ? 5.299 5.068 22.092 1.00 82.06 156 ARG A O 1
ATOM 1280 N N . SER A 1 157 ? 3.880 6.761 22.547 1.00 78.31 157 SER A N 1
ATOM 1281 C CA . SER A 1 157 ? 3.099 6.041 23.566 1.00 78.31 157 SER A CA 1
ATOM 1282 C C . SER A 1 157 ? 2.261 4.910 22.964 1.00 78.31 157 SER A C 1
ATOM 1284 O O . SER A 1 157 ? 2.053 3.885 23.605 1.00 78.31 157 SER A O 1
ATOM 1286 N N . THR A 1 158 ? 1.817 5.085 21.716 1.00 76.88 158 THR A N 1
ATOM 1287 C CA . THR A 1 158 ? 1.051 4.075 20.968 1.00 76.88 158 THR A CA 1
ATOM 1288 C C . THR A 1 158 ? 1.948 2.896 20.581 1.00 76.88 158 THR A C 1
ATOM 1290 O O . THR A 1 158 ? 1.596 1.744 20.803 1.00 76.88 158 THR A O 1
ATOM 1293 N N . ILE A 1 159 ? 3.160 3.168 20.081 1.00 76.62 159 ILE A N 1
ATOM 1294 C CA . ILE A 1 159 ? 4.121 2.122 19.694 1.00 76.62 159 ILE A CA 1
ATOM 1295 C C . ILE A 1 159 ? 4.771 1.455 20.915 1.00 76.62 159 ILE A C 1
ATOM 1297 O O . ILE A 1 159 ? 5.067 0.262 20.864 1.00 76.62 159 ILE A O 1
ATOM 1301 N N . SER A 1 160 ? 5.005 2.186 22.014 1.00 75.38 160 SER A N 1
ATOM 1302 C CA . SER A 1 160 ? 5.585 1.603 23.233 1.00 75.38 160 SER A CA 1
ATOM 1303 C C . SER A 1 160 ? 4.618 0.680 23.981 1.00 75.38 160 SER A C 1
ATOM 1305 O O . SER A 1 160 ? 5.055 -0.060 24.863 1.00 75.38 160 SER A O 1
ATOM 1307 N N . GLY A 1 161 ? 3.327 0.694 23.627 1.00 68.75 161 GLY A N 1
ATOM 1308 C CA . GLY A 1 161 ? 2.293 -0.108 24.281 1.00 68.75 161 GLY A CA 1
ATOM 1309 C C . GLY A 1 161 ? 1.992 0.338 25.713 1.00 68.75 161 GLY A C 1
ATOM 1310 O O . GLY A 1 161 ? 1.432 -0.435 26.491 1.00 68.75 161 GLY A O 1
ATOM 1311 N N . GLU A 1 162 ? 2.377 1.567 26.080 1.00 70.81 162 GLU A N 1
ATOM 1312 C CA . GLU A 1 162 ? 2.050 2.166 27.381 1.00 70.81 162 GLU A CA 1
ATOM 1313 C C . GLU A 1 162 ? 0.533 2.279 27.565 1.00 70.81 162 GLU A C 1
ATOM 1315 O O . GLU A 1 162 ? 0.002 1.989 28.640 1.00 70.81 162 GLU A O 1
ATOM 1320 N N . GLU A 1 163 ? -0.176 2.638 26.493 1.00 72.56 163 GLU A N 1
ATOM 1321 C CA . GLU A 1 163 ? -1.631 2.597 26.438 1.00 72.56 163 GLU A CA 1
ATOM 1322 C C . GLU A 1 163 ? -2.094 1.317 25.731 1.00 72.56 163 GLU A C 1
ATOM 1324 O O . GLU A 1 163 ? -1.665 0.997 24.627 1.00 72.56 163 GLU A O 1
ATOM 1329 N N . LYS A 1 164 ? -2.996 0.568 26.377 1.00 80.56 164 LYS A N 1
ATOM 1330 C CA . LYS A 1 164 ? -3.560 -0.681 25.826 1.00 80.56 164 LYS A CA 1
ATOM 1331 C C . LYS A 1 164 ? -4.616 -0.459 24.741 1.00 80.56 164 LYS A C 1
ATOM 1333 O O . LYS A 1 164 ? -5.056 -1.428 24.130 1.00 80.56 164 LYS A O 1
ATOM 1338 N N . LEU A 1 165 ? -5.094 0.772 24.596 1.00 84.50 165 LEU A N 1
ATOM 1339 C CA . LEU A 1 165 ? -6.087 1.183 23.612 1.00 84.50 165 LEU A CA 1
ATOM 1340 C C . LEU A 1 165 ? -5.481 2.333 22.820 1.00 84.50 165 LEU A C 1
ATOM 1342 O O . LEU A 1 165 ? -4.913 3.245 23.422 1.00 84.50 165 LEU A O 1
ATOM 1346 N N . ASP A 1 166 ? -5.665 2.312 21.508 1.00 86.81 166 ASP A N 1
ATOM 1347 C CA . ASP A 1 166 ? -5.323 3.434 20.649 1.00 86.81 166 ASP A CA 1
ATOM 1348 C C . ASP A 1 166 ? -6.126 4.691 21.036 1.00 86.81 166 ASP A C 1
ATOM 1350 O O . ASP A 1 166 ? -7.164 4.611 21.716 1.00 86.81 166 ASP A O 1
ATOM 1354 N N . PRO A 1 167 ? -5.683 5.880 20.586 1.00 88.69 167 PRO A N 1
ATOM 1355 C CA . PRO A 1 167 ? -6.423 7.116 20.782 1.00 88.69 167 PRO A CA 1
ATOM 1356 C C . PRO A 1 167 ? -7.910 6.970 20.402 1.00 88.69 167 PRO A C 1
ATOM 1358 O O . PRO A 1 167 ? -8.236 6.366 19.374 1.00 88.69 167 PRO A O 1
ATOM 1361 N N . PRO A 1 168 ? -8.840 7.511 21.214 1.00 88.81 168 PRO A N 1
ATOM 1362 C CA . PRO A 1 168 ? -10.277 7.267 21.064 1.00 88.81 168 PRO A CA 1
ATOM 1363 C C . PRO A 1 168 ? -10.872 7.836 19.770 1.00 88.81 168 PRO A C 1
ATOM 1365 O O . PRO A 1 168 ? -11.976 7.461 19.390 1.00 88.81 168 PRO A O 1
ATOM 1368 N N . ASP A 1 169 ? -10.156 8.744 19.116 1.00 90.81 169 ASP A N 1
ATOM 1369 C CA . ASP A 1 169 ? -10.469 9.371 17.837 1.00 90.81 169 ASP A CA 1
ATOM 1370 C C . ASP A 1 169 ? -9.943 8.583 16.621 1.00 90.81 169 ASP A C 1
ATOM 1372 O O . ASP A 1 169 ? -10.177 8.991 15.483 1.00 90.81 169 ASP A O 1
ATOM 1376 N N . THR A 1 170 ? -9.290 7.433 16.832 1.00 92.62 170 THR A N 1
ATOM 1377 C CA . THR A 1 170 ? -8.785 6.578 15.748 1.00 92.62 170 THR A CA 1
ATOM 1378 C C . THR A 1 170 ? -9.942 5.946 14.975 1.00 92.62 170 THR A C 1
ATOM 1380 O O . THR A 1 170 ? -10.663 5.077 15.477 1.00 92.62 170 THR A O 1
ATOM 1383 N N . GLY A 1 171 ? -10.129 6.431 13.746 1.00 93.12 171 GLY A N 1
ATOM 1384 C CA . GLY A 1 171 ? -11.200 6.036 12.833 1.00 93.12 171 GLY A CA 1
ATOM 1385 C C . GLY A 1 171 ? -10.929 4.720 12.111 1.00 93.12 171 GLY A C 1
ATOM 1386 O O . GLY A 1 171 ? -10.236 3.838 12.619 1.00 93.12 171 GLY A O 1
ATOM 1387 N N . PHE A 1 172 ? -11.490 4.586 10.902 1.00 93.00 172 PHE A N 1
ATOM 1388 C CA . PHE A 1 172 ? -11.343 3.360 10.120 1.00 93.00 172 PHE A CA 1
ATOM 1389 C C . PHE A 1 172 ? -9.866 3.045 9.875 1.00 93.00 172 PHE A C 1
ATOM 1391 O O . PHE A 1 172 ? -9.453 1.958 10.228 1.00 93.00 172 PHE A O 1
ATOM 1398 N N . PHE A 1 173 ? -9.051 3.972 9.375 1.00 93.94 173 PHE A N 1
ATOM 1399 C CA . PHE A 1 173 ? -7.592 3.801 9.319 1.00 93.94 173 PHE A CA 1
ATOM 1400 C C . PHE A 1 173 ? -6.911 4.663 10.381 1.00 93.94 173 PHE A C 1
ATOM 1402 O O . PHE A 1 173 ? -7.339 5.798 10.602 1.00 93.94 173 PHE A O 1
ATOM 1409 N N . ASN A 1 174 ? -5.857 4.138 11.008 1.00 93.44 174 ASN A N 1
ATOM 1410 C CA . ASN A 1 174 ? -4.996 4.930 11.887 1.00 93.44 174 ASN A CA 1
ATOM 1411 C C . ASN A 1 174 ? -4.020 5.790 11.063 1.00 93.44 174 ASN A C 1
ATOM 1413 O O . ASN A 1 174 ? -3.857 5.592 9.854 1.00 93.44 174 ASN A O 1
ATOM 1417 N N . ALA A 1 175 ? -3.368 6.765 11.700 1.00 93.44 175 ALA A N 1
ATOM 1418 C CA . ALA A 1 175 ? -2.496 7.685 10.974 1.00 93.44 175 ALA A CA 1
ATOM 1419 C C . ALA A 1 175 ? -1.268 6.986 10.367 1.00 93.44 175 ALA A C 1
ATOM 1421 O O . ALA A 1 175 ? -0.866 7.345 9.264 1.00 93.44 175 ALA A O 1
ATOM 1422 N N . GLY A 1 176 ? -0.716 5.955 11.017 1.00 92.12 176 GLY A N 1
ATOM 1423 C CA . GLY A 1 176 ? 0.381 5.153 10.461 1.00 92.12 176 GLY A CA 1
ATOM 1424 C C . GLY A 1 176 ? -0.004 4.448 9.155 1.00 92.12 176 GLY A C 1
ATOM 1425 O O . GLY A 1 176 ? 0.719 4.533 8.163 1.00 92.12 176 GLY A O 1
ATOM 1426 N N . GLN A 1 177 ? -1.188 3.833 9.113 1.00 94.25 177 GLN A N 1
ATOM 1427 C CA . GLN A 1 177 ? -1.749 3.216 7.907 1.00 94.25 177 GLN A CA 1
ATOM 1428 C C . GLN A 1 177 ? -1.951 4.246 6.784 1.00 94.25 177 GLN A C 1
ATOM 1430 O O . GLN A 1 177 ? -1.668 3.951 5.623 1.00 94.25 177 GLN A O 1
ATOM 1435 N N . LYS A 1 178 ? -2.383 5.471 7.117 1.00 95.81 178 LYS A N 1
ATOM 1436 C CA . LYS A 1 178 ? -2.518 6.565 6.140 1.00 95.81 178 LYS A CA 1
ATOM 1437 C C . LYS A 1 178 ? -1.169 7.057 5.623 1.00 95.81 178 LYS A C 1
ATOM 1439 O O . LYS A 1 178 ? -1.046 7.301 4.428 1.00 95.81 178 LYS A O 1
ATOM 1444 N N . VAL A 1 179 ? -0.157 7.184 6.485 1.00 95.56 179 VAL A N 1
ATOM 1445 C CA . VAL A 1 179 ? 1.209 7.537 6.061 1.00 95.56 179 VAL A CA 1
ATOM 1446 C C . VAL A 1 179 ? 1.727 6.510 5.056 1.00 95.56 179 VAL A C 1
ATOM 1448 O O . VAL A 1 179 ? 2.175 6.905 3.984 1.00 95.56 179 VAL A O 1
ATOM 1451 N N . GLN A 1 180 ? 1.585 5.214 5.352 1.00 95.69 180 GLN A N 1
ATOM 1452 C CA . GLN A 1 180 ? 1.981 4.145 4.431 1.00 95.69 180 GLN A CA 1
ATOM 1453 C C . GLN A 1 180 ? 1.202 4.217 3.108 1.00 95.69 180 GLN A C 1
ATOM 1455 O O . GLN A 1 180 ? 1.777 4.066 2.038 1.00 95.69 180 GLN A O 1
ATOM 1460 N N . PHE A 1 181 ? -0.104 4.496 3.151 1.00 96.50 181 PHE A N 1
ATOM 1461 C CA . PHE A 1 181 ? -0.904 4.680 1.938 1.00 96.50 181 PHE A CA 1
ATOM 1462 C C . PHE A 1 181 ? -0.363 5.811 1.050 1.00 96.50 181 PHE A C 1
ATOM 1464 O O . PHE A 1 181 ? -0.175 5.612 -0.150 1.00 96.50 181 PHE A O 1
ATOM 1471 N N . TRP A 1 182 ? -0.090 6.983 1.628 1.00 96.38 182 TRP A N 1
ATOM 1472 C CA . TRP A 1 182 ? 0.418 8.137 0.881 1.00 96.38 182 TRP A CA 1
ATOM 1473 C C . TRP A 1 182 ? 1.853 7.943 0.391 1.00 96.38 182 TRP A C 1
ATOM 1475 O O . TRP A 1 182 ? 2.181 8.385 -0.709 1.00 96.38 182 TRP A O 1
ATOM 1485 N N . GLU A 1 183 ? 2.683 7.239 1.158 1.00 97.12 183 GLU A N 1
ATOM 1486 C CA . GLU A 1 183 ? 4.013 6.807 0.728 1.00 97.12 183 GLU A CA 1
ATOM 1487 C C . GLU A 1 183 ? 3.926 5.931 -0.529 1.00 97.12 183 GLU A C 1
ATOM 1489 O O . GLU A 1 183 ? 4.587 6.237 -1.524 1.00 97.12 183 GLU A O 1
ATOM 1494 N N . ILE A 1 184 ? 3.016 4.950 -0.561 1.00 97.19 184 ILE A N 1
ATOM 1495 C CA . ILE A 1 184 ? 2.805 4.112 -1.750 1.00 97.19 184 ILE A CA 1
ATOM 1496 C C . ILE A 1 184 ? 2.253 4.924 -2.930 1.00 97.19 184 ILE A C 1
ATOM 1498 O O . ILE A 1 184 ? 2.686 4.713 -4.063 1.00 97.19 184 ILE A O 1
ATOM 1502 N N . VAL A 1 185 ? 1.334 5.873 -2.701 1.00 97.19 185 VAL A N 1
ATOM 1503 C CA . VAL A 1 185 ? 0.814 6.763 -3.760 1.00 97.19 185 VAL A CA 1
ATOM 1504 C C . VAL A 1 185 ? 1.950 7.545 -4.419 1.00 97.19 185 VAL A C 1
ATOM 1506 O O . VAL A 1 185 ? 2.063 7.544 -5.646 1.00 97.19 185 VAL A O 1
ATOM 1509 N N . ILE A 1 186 ? 2.807 8.181 -3.618 1.00 97.62 186 ILE A N 1
ATOM 1510 C CA . ILE A 1 186 ? 3.953 8.947 -4.121 1.00 97.62 186 ILE A CA 1
ATOM 1511 C C . ILE A 1 186 ? 4.932 8.013 -4.838 1.00 97.62 186 ILE A C 1
ATOM 1513 O O . ILE A 1 186 ? 5.342 8.308 -5.962 1.00 97.62 186 ILE A O 1
ATOM 1517 N N . GLY A 1 187 ? 5.244 6.859 -4.242 1.00 97.75 187 GLY A N 1
ATOM 1518 C CA . GLY A 1 187 ? 6.108 5.848 -4.845 1.00 97.75 187 GLY A CA 1
ATOM 1519 C C . GLY A 1 187 ? 5.592 5.363 -6.200 1.00 97.75 187 GLY A C 1
ATOM 1520 O O . GLY A 1 187 ? 6.357 5.303 -7.154 1.00 97.75 187 GLY A O 1
ATOM 1521 N N . CYS A 1 188 ? 4.287 5.113 -6.345 1.00 97.75 188 CYS A N 1
ATOM 1522 C CA . CYS A 1 188 ? 3.683 4.716 -7.621 1.00 97.75 188 CYS A CA 1
ATOM 1523 C C . CYS A 1 188 ? 3.861 5.780 -8.710 1.00 97.75 188 CYS A C 1
ATOM 1525 O O . CYS A 1 188 ? 4.161 5.437 -9.853 1.00 97.75 188 CYS A O 1
ATOM 1527 N N . VAL A 1 189 ? 3.710 7.065 -8.369 1.00 98.12 189 VAL A N 1
ATOM 1528 C CA . VAL A 1 189 ? 3.952 8.168 -9.313 1.00 98.12 189 VAL A CA 1
ATOM 1529 C C . VAL A 1 189 ? 5.424 8.202 -9.728 1.00 98.12 189 VAL A C 1
ATOM 1531 O O . VAL A 1 189 ? 5.722 8.272 -10.922 1.00 98.12 189 VAL A O 1
ATOM 1534 N N . VAL A 1 190 ? 6.345 8.092 -8.764 1.00 98.38 190 VAL A N 1
ATOM 1535 C CA . VAL A 1 190 ? 7.789 8.060 -9.034 1.00 98.38 190 VAL A CA 1
ATOM 1536 C C . VAL A 1 190 ? 8.152 6.861 -9.908 1.00 98.38 190 VAL A C 1
ATOM 1538 O O . VAL A 1 190 ? 8.816 7.044 -10.929 1.00 98.38 190 VAL A O 1
ATOM 1541 N N . TYR A 1 191 ? 7.689 5.654 -9.580 1.00 97.56 191 TYR A N 1
ATOM 1542 C CA . TYR A 1 191 ? 7.955 4.442 -10.358 1.00 97.56 191 TYR A CA 1
ATOM 1543 C C . TYR A 1 191 ? 7.389 4.507 -11.766 1.00 97.56 191 TYR A C 1
ATOM 1545 O O . TYR A 1 191 ? 8.048 4.039 -12.689 1.00 97.56 191 TYR A O 1
ATOM 1553 N N . LEU A 1 192 ? 6.203 5.087 -11.957 1.00 97.06 192 LEU A N 1
ATOM 1554 C CA . LEU A 1 192 ? 5.616 5.190 -13.287 1.00 97.06 192 LEU A CA 1
ATOM 1555 C C . LEU A 1 192 ? 6.442 6.129 -14.172 1.00 97.06 192 LEU A C 1
ATOM 1557 O O . LEU A 1 192 ? 6.811 5.755 -15.283 1.00 97.06 192 LEU A O 1
ATOM 1561 N N . ILE A 1 193 ? 6.791 7.316 -13.667 1.00 97.88 193 ILE A N 1
ATOM 1562 C CA . ILE A 1 193 ? 7.581 8.301 -14.420 1.00 97.88 193 ILE A CA 1
ATOM 1563 C C . ILE A 1 193 ? 8.982 7.754 -14.710 1.00 97.88 193 ILE A C 1
ATOM 1565 O O . ILE A 1 193 ? 9.399 7.681 -15.866 1.00 97.88 193 ILE A O 1
ATOM 1569 N N . THR A 1 194 ? 9.702 7.339 -13.668 1.00 98.31 194 THR A N 1
ATOM 1570 C CA . THR A 1 194 ? 11.077 6.835 -13.806 1.00 98.31 194 THR A CA 1
ATOM 1571 C C . THR A 1 194 ? 11.115 5.532 -14.598 1.00 98.31 194 THR A C 1
ATOM 1573 O O . THR A 1 194 ? 11.942 5.388 -15.492 1.00 98.31 194 THR A O 1
ATOM 1576 N N . GLY A 1 195 ? 10.185 4.608 -14.351 1.00 96.88 195 GLY A N 1
ATOM 1577 C CA . GLY A 1 195 ? 10.093 3.326 -15.044 1.00 96.88 195 GLY A CA 1
ATOM 1578 C C . GLY A 1 195 ? 9.845 3.482 -16.542 1.00 96.88 195 GLY A C 1
ATOM 1579 O O . GLY A 1 195 ? 10.505 2.809 -17.328 1.00 96.88 195 GLY A O 1
ATOM 1580 N N . ILE A 1 196 ? 8.976 4.412 -16.962 1.00 97.06 196 ILE A N 1
ATOM 1581 C CA . ILE A 1 196 ? 8.761 4.714 -18.388 1.00 97.06 196 ILE A CA 1
ATOM 1582 C C . ILE A 1 196 ? 10.041 5.262 -19.031 1.00 97.06 196 ILE A C 1
ATOM 1584 O O . ILE A 1 196 ? 10.415 4.816 -20.118 1.00 97.06 196 ILE A O 1
ATOM 1588 N N . ILE A 1 197 ? 10.741 6.189 -18.366 1.00 97.88 197 ILE A N 1
ATOM 1589 C CA . ILE A 1 197 ? 11.997 6.758 -18.880 1.00 97.88 197 ILE A CA 1
ATOM 1590 C C . ILE A 1 197 ? 13.069 5.670 -19.022 1.00 97.88 197 ILE A C 1
ATOM 1592 O O . ILE A 1 197 ? 13.725 5.580 -20.063 1.00 97.88 197 ILE A O 1
ATOM 1596 N N . LEU A 1 198 ? 13.227 4.816 -18.006 1.00 96.56 198 LEU A N 1
ATOM 1597 C CA . LEU A 1 198 ? 14.185 3.709 -18.019 1.00 96.56 198 LEU A CA 1
ATOM 1598 C C . LEU A 1 198 ? 13.845 2.669 -19.092 1.00 96.56 198 LEU A C 1
ATOM 1600 O O . LEU A 1 198 ? 14.746 2.174 -19.769 1.00 96.56 198 LEU A O 1
ATOM 1604 N N . TRP A 1 199 ? 12.559 2.370 -19.289 1.00 95.56 199 TRP A N 1
ATOM 1605 C CA . TRP A 1 199 ? 12.104 1.409 -20.291 1.00 95.56 199 TRP A CA 1
ATOM 1606 C C . TRP A 1 199 ? 12.320 1.923 -21.721 1.00 95.56 199 TRP A C 1
ATOM 1608 O O . TRP A 1 199 ? 12.806 1.186 -22.578 1.00 95.56 199 TRP A O 1
ATOM 1618 N N . ALA A 1 200 ? 12.024 3.197 -21.982 1.00 95.25 200 ALA A N 1
ATOM 1619 C CA . ALA A 1 200 ? 12.246 3.816 -23.290 1.00 95.25 200 ALA A CA 1
ATOM 1620 C C . ALA A 1 200 ? 13.733 4.097 -23.587 1.00 95.25 200 ALA A C 1
ATOM 1622 O O . ALA A 1 200 ? 14.139 4.165 -24.752 1.00 95.25 200 ALA A O 1
ATOM 1623 N N . GLY A 1 201 ? 14.547 4.261 -22.542 1.00 94.62 201 GLY A N 1
ATOM 1624 C CA . GLY A 1 201 ? 15.997 4.383 -22.618 1.00 94.62 201 GLY A CA 1
ATOM 1625 C C . GLY A 1 201 ? 16.513 5.718 -23.169 1.00 94.62 201 GLY A C 1
ATOM 1626 O O . GLY A 1 201 ? 15.776 6.628 -23.559 1.00 94.62 201 GLY A O 1
ATOM 1627 N N . ALA A 1 202 ? 17.844 5.829 -23.224 1.00 93.81 202 ALA A N 1
ATOM 1628 C CA . ALA A 1 202 ? 18.536 7.087 -23.516 1.00 93.81 202 ALA A CA 1
ATOM 1629 C C . ALA A 1 202 ? 18.340 7.591 -24.954 1.00 93.81 202 ALA A C 1
ATOM 1631 O O . ALA A 1 202 ? 18.532 8.776 -25.210 1.00 93.81 202 ALA A O 1
ATOM 1632 N N . ARG A 1 203 ? 17.933 6.722 -25.890 1.00 95.44 203 ARG A N 1
ATOM 1633 C CA . ARG A 1 203 ? 17.602 7.136 -27.264 1.00 95.44 203 ARG A CA 1
ATOM 1634 C C . ARG A 1 203 ? 16.377 8.050 -27.317 1.00 95.44 203 ARG A C 1
ATOM 1636 O O . ARG A 1 203 ? 16.307 8.891 -28.201 1.00 95.44 203 ARG A O 1
ATOM 1643 N N . THR A 1 204 ? 15.446 7.885 -26.379 1.00 96.62 204 THR A N 1
ATOM 1644 C CA . THR A 1 204 ? 14.179 8.627 -26.349 1.00 96.62 204 THR A CA 1
ATOM 1645 C C . THR A 1 204 ? 14.262 9.841 -25.426 1.00 96.62 204 THR A C 1
ATOM 1647 O O . THR A 1 204 ? 13.837 10.928 -25.799 1.00 96.62 204 THR A O 1
ATOM 1650 N N . PHE A 1 205 ? 14.836 9.672 -24.230 1.00 94.62 205 PHE A N 1
ATOM 1651 C CA . PHE A 1 205 ? 14.838 10.700 -23.176 1.00 94.62 205 PHE A CA 1
ATOM 1652 C C . PHE A 1 205 ? 16.212 11.339 -22.910 1.00 94.62 205 PHE A C 1
ATOM 1654 O O . PHE A 1 205 ? 16.329 12.241 -22.083 1.00 94.62 205 PHE A O 1
ATOM 1661 N N . GLY A 1 206 ? 17.263 10.893 -23.601 1.00 96.88 206 GLY A N 1
ATOM 1662 C CA . GLY A 1 206 ? 18.635 11.341 -23.369 1.00 96.88 206 GLY A CA 1
ATOM 1663 C C . GLY A 1 206 ? 19.299 10.689 -22.142 1.00 96.88 206 GLY A C 1
ATOM 1664 O O . GLY A 1 206 ? 18.629 10.137 -21.265 1.00 96.88 206 GLY A O 1
ATOM 1665 N N . PRO A 1 207 ? 20.641 10.734 -22.055 1.00 96.12 207 PRO A N 1
ATOM 1666 C CA . PRO A 1 207 ? 21.393 10.064 -20.991 1.00 96.12 207 PRO A CA 1
ATOM 1667 C C . PRO A 1 207 ? 21.174 10.686 -19.604 1.00 96.12 207 PRO A C 1
ATOM 1669 O O . PRO A 1 207 ? 21.136 9.962 -18.613 1.00 96.12 207 PRO A O 1
ATOM 1672 N N . ILE A 1 208 ? 20.986 12.009 -19.525 1.00 97.12 208 ILE A N 1
ATOM 1673 C CA . ILE A 1 208 ? 20.816 12.726 -18.250 1.00 97.12 208 ILE A CA 1
ATOM 1674 C C . ILE A 1 208 ? 19.503 12.321 -17.565 1.00 97.12 208 ILE A C 1
ATOM 1676 O O . ILE A 1 208 ? 19.507 11.977 -16.385 1.00 97.12 208 ILE A O 1
ATOM 1680 N N . ALA A 1 209 ? 18.387 12.301 -18.302 1.00 96.94 209 ALA A N 1
ATOM 1681 C CA . ALA A 1 209 ? 17.087 11.922 -17.746 1.00 96.94 209 ALA A CA 1
ATOM 1682 C C . ALA A 1 209 ? 17.074 10.467 -17.254 1.00 96.94 209 ALA A C 1
ATOM 1684 O O . ALA A 1 209 ? 16.535 10.173 -16.187 1.00 96.94 209 ALA A O 1
ATOM 1685 N N . VAL A 1 210 ? 17.712 9.562 -18.002 1.00 97.62 210 VAL A N 1
ATOM 1686 C CA . VAL A 1 210 ? 17.873 8.156 -17.610 1.00 97.62 210 VAL A CA 1
ATOM 1687 C C . VAL A 1 210 ? 18.715 8.028 -16.339 1.00 97.62 210 VAL A C 1
ATOM 1689 O O . VAL A 1 210 ? 18.325 7.293 -15.435 1.00 97.62 210 VAL A O 1
ATOM 1692 N N . ALA A 1 211 ? 19.822 8.768 -16.225 1.00 97.25 211 ALA A N 1
ATOM 1693 C CA . ALA A 1 211 ? 20.667 8.748 -15.031 1.00 97.25 211 ALA A CA 1
ATOM 1694 C C . ALA A 1 211 ? 19.906 9.198 -13.771 1.00 97.25 211 ALA A C 1
ATOM 1696 O O . ALA A 1 211 ? 19.937 8.505 -12.756 1.00 97.25 211 ALA A O 1
ATOM 1697 N N . PHE A 1 212 ? 19.159 10.306 -13.847 1.00 98.00 212 PHE A N 1
ATOM 1698 C CA . PHE A 1 212 ? 18.298 10.737 -12.738 1.00 98.00 212 PHE A CA 1
ATOM 1699 C C . PHE A 1 212 ? 17.189 9.730 -12.434 1.00 98.00 212 PHE A C 1
ATOM 1701 O O . PHE A 1 212 ? 16.858 9.519 -11.268 1.00 98.00 212 PHE A O 1
ATOM 1708 N N . SER A 1 213 ? 16.633 9.088 -13.463 1.00 97.94 213 SER A N 1
ATOM 1709 C CA . SER A 1 213 ? 15.572 8.097 -13.281 1.00 97.94 213 SER A CA 1
ATOM 1710 C C . SER A 1 213 ? 16.057 6.872 -12.519 1.00 97.94 213 SER A C 1
ATOM 1712 O O . SER A 1 213 ? 15.323 6.417 -11.653 1.00 97.94 213 SER A O 1
ATOM 1714 N N . TYR A 1 214 ? 17.282 6.388 -12.761 1.00 96.12 214 TYR A N 1
ATOM 1715 C CA . TYR A 1 214 ? 17.870 5.320 -11.942 1.00 96.12 214 TYR A CA 1
ATOM 1716 C C . TYR A 1 214 ? 17.917 5.721 -10.464 1.00 96.12 214 TYR A C 1
ATOM 1718 O O . TYR A 1 214 ? 17.334 5.042 -9.627 1.00 96.12 214 TYR A O 1
ATOM 1726 N N . ILE A 1 215 ? 18.499 6.884 -10.152 1.00 97.44 215 ILE A N 1
ATOM 1727 C CA . ILE A 1 215 ? 18.653 7.359 -8.767 1.00 97.44 215 ILE A CA 1
ATOM 1728 C C . ILE A 1 215 ? 17.296 7.475 -8.060 1.00 97.44 215 ILE A C 1
ATOM 1730 O O . ILE A 1 215 ? 17.132 7.003 -6.936 1.00 97.44 215 ILE A O 1
ATOM 1734 N N . LEU A 1 216 ? 16.313 8.108 -8.706 1.00 98.12 216 LEU A N 1
ATOM 1735 C CA . LEU A 1 216 ? 14.989 8.305 -8.115 1.00 98.12 216 LEU A CA 1
ATOM 1736 C C . LEU A 1 216 ? 14.225 6.987 -7.956 1.00 98.12 216 LEU A C 1
ATOM 1738 O O . LEU A 1 216 ? 13.557 6.794 -6.939 1.00 98.12 216 LEU A O 1
ATOM 1742 N N . HIS A 1 217 ? 14.338 6.080 -8.928 1.00 97.69 217 HIS A N 1
ATOM 1743 C CA . HIS A 1 217 ? 13.716 4.762 -8.855 1.00 97.69 217 HIS A CA 1
ATOM 1744 C C . HIS A 1 217 ? 14.297 3.947 -7.694 1.00 97.69 217 HIS A C 1
ATOM 1746 O O . HIS A 1 217 ? 13.540 3.392 -6.897 1.00 97.69 217 HIS A O 1
ATOM 1752 N N . ASP A 1 218 ? 15.622 3.957 -7.538 1.00 95.56 218 ASP A N 1
ATOM 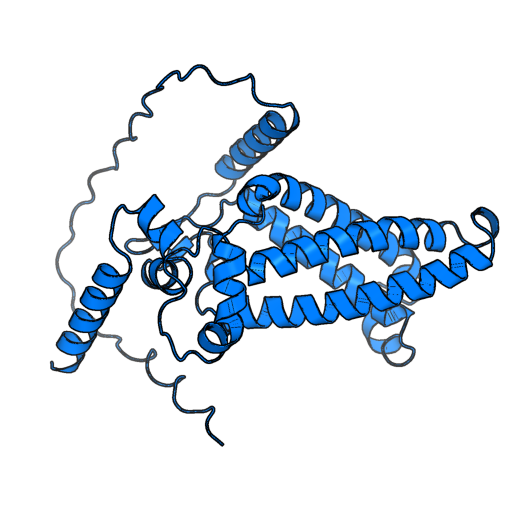1753 C CA . ASP A 1 218 ? 16.334 3.206 -6.503 1.00 95.56 218 ASP A CA 1
ATOM 1754 C C . ASP A 1 218 ? 16.050 3.755 -5.098 1.00 95.56 218 ASP A C 1
ATOM 1756 O O . ASP A 1 218 ? 15.743 2.992 -4.179 1.00 95.56 218 ASP A O 1
ATOM 1760 N N . ILE A 1 219 ? 16.074 5.083 -4.920 1.00 97.12 219 ILE A N 1
ATOM 1761 C CA . ILE A 1 219 ? 15.707 5.716 -3.642 1.00 97.12 219 ILE A CA 1
ATOM 1762 C C . ILE A 1 219 ? 14.261 5.369 -3.279 1.00 97.12 219 ILE A C 1
ATOM 1764 O O . ILE A 1 219 ? 13.990 4.966 -2.146 1.00 97.12 219 ILE A O 1
ATOM 1768 N N . SER A 1 220 ? 13.336 5.471 -4.238 1.00 97.44 220 SER A N 1
ATOM 1769 C CA . SER A 1 220 ? 11.939 5.108 -4.005 1.00 97.44 220 SER A CA 1
ATOM 1770 C C . SER A 1 220 ? 11.797 3.622 -3.662 1.00 97.44 220 SER A C 1
ATOM 1772 O O . SER A 1 220 ? 11.016 3.279 -2.782 1.00 97.44 220 SER A O 1
ATOM 1774 N N . ALA A 1 221 ? 12.549 2.725 -4.310 1.00 96.12 221 ALA A N 1
ATOM 1775 C CA . ALA A 1 221 ? 12.574 1.291 -4.002 1.00 96.12 221 ALA A CA 1
ATOM 1776 C C . ALA A 1 221 ? 13.029 1.005 -2.565 1.00 96.12 221 ALA A C 1
ATOM 1778 O O . ALA A 1 221 ? 12.423 0.178 -1.888 1.00 96.12 221 ALA A O 1
ATOM 1779 N N . ILE A 1 222 ? 14.045 1.716 -2.071 1.00 95.62 222 ILE A N 1
ATOM 1780 C CA . ILE A 1 222 ? 14.532 1.569 -0.692 1.00 95.62 222 ILE A CA 1
ATOM 1781 C C . ILE A 1 222 ? 13.500 2.076 0.325 1.00 95.62 222 ILE A C 1
ATOM 1783 O O . ILE A 1 222 ? 13.264 1.411 1.334 1.00 95.62 222 ILE A O 1
ATOM 1787 N N . ILE A 1 223 ? 12.866 3.224 0.064 1.00 97.31 223 ILE A N 1
ATOM 1788 C CA . ILE A 1 223 ? 11.822 3.779 0.944 1.00 97.31 223 ILE A CA 1
ATOM 1789 C C . ILE A 1 223 ? 10.645 2.798 1.050 1.00 97.31 223 ILE A C 1
ATOM 1791 O O . ILE A 1 223 ? 10.265 2.410 2.156 1.00 97.31 223 ILE A O 1
ATOM 1795 N N . MET A 1 224 ? 10.164 2.310 -0.093 1.00 96.75 224 MET A N 1
ATOM 1796 C CA . MET A 1 224 ? 9.071 1.342 -0.185 1.00 96.75 224 MET A CA 1
ATOM 1797 C C . MET A 1 224 ? 9.419 -0.005 0.454 1.00 96.75 224 MET A C 1
ATOM 1799 O O . MET A 1 224 ? 8.572 -0.633 1.090 1.00 96.75 224 MET A O 1
ATOM 1803 N N . LEU A 1 225 ? 10.677 -0.446 0.343 1.00 96.06 225 LEU A N 1
ATOM 1804 C CA . LEU A 1 225 ? 11.171 -1.626 1.051 1.00 96.06 225 LEU A CA 1
ATOM 1805 C C . LEU A 1 225 ? 11.064 -1.444 2.574 1.00 96.06 225 LEU A C 1
ATOM 1807 O O . LEU A 1 225 ? 10.623 -2.352 3.276 1.00 96.06 225 LEU A O 1
ATOM 1811 N N . GLY A 1 226 ? 11.446 -0.278 3.098 1.00 97.25 226 GLY A N 1
ATOM 1812 C CA . GLY A 1 226 ? 11.260 0.042 4.515 1.00 97.25 226 GLY A CA 1
ATOM 1813 C C . GLY A 1 226 ? 9.782 0.029 4.917 1.00 97.25 226 GLY A C 1
ATOM 1814 O O . GLY A 1 226 ? 9.415 -0.601 5.912 1.00 97.25 226 GLY A O 1
ATOM 1815 N N . GLY A 1 227 ? 8.931 0.659 4.102 1.00 96.62 227 GLY A N 1
ATOM 1816 C CA . GLY A 1 227 ? 7.482 0.709 4.300 1.00 96.62 227 GLY A CA 1
ATOM 1817 C C . GLY A 1 227 ? 6.834 -0.675 4.355 1.00 96.62 227 GLY A C 1
ATOM 1818 O O . GLY A 1 227 ? 6.082 -0.968 5.288 1.00 96.62 227 GLY A O 1
ATOM 1819 N N . ILE A 1 228 ? 7.184 -1.587 3.436 1.00 96.12 228 ILE A N 1
ATOM 1820 C CA . ILE A 1 228 ? 6.607 -2.940 3.436 1.00 96.12 228 ILE A CA 1
ATOM 1821 C C . ILE A 1 228 ? 7.010 -3.744 4.678 1.00 96.12 228 ILE A C 1
ATOM 1823 O O . ILE A 1 228 ? 6.174 -4.469 5.218 1.00 96.12 228 ILE A O 1
ATOM 1827 N N . PHE A 1 229 ? 8.235 -3.596 5.196 1.00 96.06 229 PHE A N 1
ATOM 1828 C CA . PHE A 1 229 ? 8.624 -4.263 6.444 1.00 96.06 229 PHE A CA 1
ATOM 1829 C C . PHE A 1 229 ? 7.795 -3.774 7.632 1.00 96.06 229 PHE A C 1
ATOM 1831 O O . PHE A 1 229 ? 7.305 -4.591 8.414 1.00 96.06 229 PHE A O 1
ATOM 1838 N N . ILE A 1 230 ? 7.589 -2.458 7.742 1.00 94.88 230 ILE A N 1
ATOM 1839 C CA . ILE A 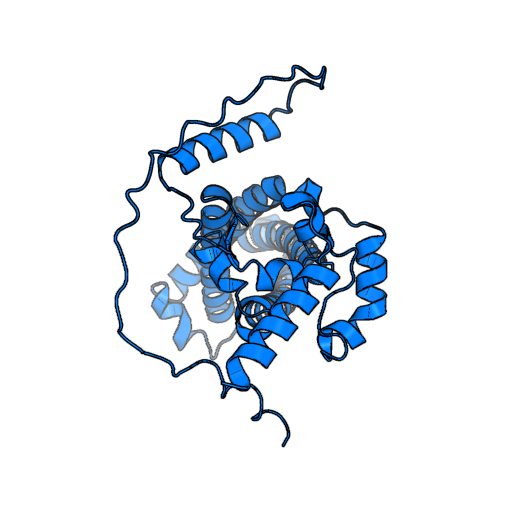1 230 ? 6.734 -1.867 8.779 1.00 94.88 230 ILE A CA 1
ATOM 1840 C C . ILE A 1 230 ? 5.292 -2.364 8.617 1.00 94.88 230 ILE A C 1
ATOM 1842 O O . ILE A 1 230 ? 4.681 -2.816 9.586 1.00 94.88 230 ILE A O 1
ATOM 1846 N N . HIS A 1 231 ? 4.765 -2.349 7.393 1.00 95.00 231 HIS A N 1
ATOM 1847 C CA . HIS A 1 231 ? 3.422 -2.826 7.079 1.00 95.00 231 HIS A CA 1
ATOM 1848 C C . HIS A 1 231 ? 3.223 -4.300 7.460 1.00 95.00 231 HIS A C 1
ATOM 1850 O O . HIS A 1 231 ? 2.228 -4.643 8.101 1.00 95.00 231 HIS A O 1
ATOM 1856 N N . MET A 1 232 ? 4.174 -5.174 7.117 1.00 94.25 232 MET A N 1
ATOM 1857 C CA . MET A 1 232 ? 4.127 -6.595 7.470 1.00 94.25 232 MET A CA 1
ATOM 1858 C C . MET A 1 232 ? 4.215 -6.807 8.983 1.00 94.25 232 MET A C 1
ATOM 1860 O O . MET A 1 232 ? 3.449 -7.606 9.526 1.00 94.25 232 MET A O 1
ATOM 1864 N N . TYR A 1 233 ? 5.105 -6.082 9.670 1.00 93.31 233 TYR A N 1
ATOM 1865 C CA . TYR A 1 233 ? 5.246 -6.148 11.124 1.00 93.31 233 TYR A CA 1
ATOM 1866 C C . TYR A 1 233 ? 3.944 -5.765 11.833 1.00 93.31 233 TYR A C 1
ATOM 1868 O O . TYR A 1 233 ? 3.441 -6.546 12.641 1.00 93.31 233 TYR A O 1
ATOM 1876 N N . LEU A 1 234 ? 3.360 -4.610 11.496 1.00 91.00 234 LEU A N 1
ATOM 1877 C CA . LEU A 1 234 ? 2.106 -4.154 12.100 1.00 91.00 234 LEU A CA 1
ATOM 1878 C C . LEU A 1 234 ? 0.950 -5.102 11.774 1.00 91.00 234 LEU A C 1
ATOM 1880 O O . LEU A 1 234 ? 0.172 -5.444 12.656 1.00 91.00 234 LEU A O 1
ATOM 1884 N N . SER A 1 235 ? 0.885 -5.620 10.546 1.00 89.00 235 SER A N 1
ATOM 1885 C CA . SER A 1 235 ? -0.196 -6.520 10.127 1.00 89.00 235 SER A CA 1
ATOM 1886 C C . SER A 1 235 ? -0.181 -7.881 10.828 1.00 89.00 235 SER A C 1
ATOM 1888 O O . SER A 1 235 ? -1.217 -8.546 10.893 1.00 89.00 235 SER A O 1
ATOM 1890 N N . THR A 1 236 ? 0.979 -8.328 11.314 1.00 88.75 236 THR A N 1
ATOM 1891 C CA . THR A 1 236 ? 1.157 -9.681 11.864 1.00 88.75 236 THR A CA 1
ATOM 1892 C C . THR A 1 236 ? 1.380 -9.687 13.369 1.00 88.75 236 THR A C 1
ATOM 1894 O O . THR A 1 236 ? 0.690 -10.413 14.082 1.00 88.75 236 THR A O 1
ATOM 1897 N N . ILE A 1 237 ? 2.334 -8.890 13.847 1.00 87.06 237 ILE A N 1
ATOM 1898 C CA . ILE A 1 237 ? 2.815 -8.911 15.231 1.00 87.06 237 ILE A CA 1
ATOM 1899 C C . ILE A 1 237 ? 2.347 -7.666 15.985 1.00 87.06 237 ILE A C 1
ATOM 1901 O O . ILE A 1 237 ? 1.903 -7.788 17.123 1.00 87.06 237 ILE A O 1
ATOM 1905 N N . GLY A 1 238 ? 2.442 -6.485 15.366 1.00 84.25 238 GLY A N 1
ATOM 1906 C CA . GLY A 1 238 ? 2.137 -5.210 16.023 1.00 84.25 238 GLY A CA 1
ATOM 1907 C C . GLY A 1 238 ? 0.656 -5.036 16.366 1.00 84.25 238 GLY A C 1
ATOM 1908 O O . GLY A 1 238 ? 0.336 -4.565 17.451 1.00 84.25 238 GLY A O 1
ATOM 1909 N N . GLU A 1 239 ? -0.242 -5.481 15.485 1.00 88.12 239 GLU A N 1
ATOM 1910 C CA . GLU A 1 239 ? -1.694 -5.429 15.677 1.00 88.12 239 GLU A CA 1
ATOM 1911 C C . GLU A 1 239 ? -2.306 -6.830 15.447 1.00 88.12 239 GLU A C 1
ATOM 1913 O O . GLU A 1 239 ? -2.837 -7.132 14.369 1.00 88.12 239 GLU A O 1
ATOM 1918 N N . PRO A 1 240 ? -2.219 -7.748 16.431 1.00 86.19 240 PRO A N 1
ATOM 1919 C CA . PRO A 1 240 ? -2.634 -9.136 16.246 1.00 86.19 240 PRO A CA 1
ATOM 1920 C C . PRO A 1 240 ? -4.105 -9.253 15.834 1.00 86.19 240 PRO A C 1
ATOM 1922 O O . PRO A 1 240 ? -5.004 -8.843 16.562 1.00 86.19 240 PRO A O 1
ATOM 1925 N N . GLY A 1 241 ? -4.354 -9.849 14.666 1.00 85.88 241 GLY A N 1
ATOM 1926 C CA . GLY A 1 241 ? -5.688 -9.948 14.059 1.00 85.88 241 GLY A CA 1
ATOM 1927 C C . GLY A 1 241 ? -5.840 -9.133 12.771 1.00 85.88 241 GLY A C 1
ATOM 1928 O O . GLY A 1 241 ? -6.696 -9.469 11.952 1.00 85.88 241 GLY A O 1
ATOM 1929 N N . THR A 1 242 ? -4.960 -8.160 12.511 1.00 90.88 242 THR A N 1
ATOM 1930 C CA . THR A 1 242 ? -4.989 -7.352 11.279 1.00 90.88 242 THR A CA 1
ATOM 1931 C C . THR A 1 242 ? -4.803 -8.211 10.022 1.00 90.88 242 THR A C 1
ATOM 1933 O O . THR A 1 242 ? -5.543 -8.057 9.052 1.00 90.88 242 THR A O 1
ATOM 1936 N N . PHE A 1 243 ? -3.915 -9.212 10.037 1.00 91.25 243 PHE A N 1
ATOM 1937 C CA . PHE A 1 243 ? -3.763 -10.147 8.911 1.00 91.25 243 PHE A CA 1
ATOM 1938 C C . PHE A 1 243 ? -5.056 -10.924 8.580 1.00 91.25 243 PHE A C 1
ATOM 1940 O O . PHE A 1 243 ? -5.358 -11.200 7.413 1.00 91.25 243 PHE A O 1
ATOM 1947 N N . GLN A 1 244 ? -5.871 -11.250 9.591 1.00 89.38 244 GLN A N 1
ATOM 1948 C CA . GLN A 1 244 ? -7.158 -11.928 9.389 1.00 89.38 244 GLN A CA 1
ATOM 1949 C C . GLN A 1 244 ? -8.175 -11.017 8.687 1.00 89.38 244 GLN A C 1
ATOM 1951 O O . GLN A 1 244 ? -8.985 -11.497 7.891 1.00 89.38 244 GLN A O 1
ATOM 1956 N N . ALA A 1 245 ? -8.067 -9.698 8.875 1.00 91.19 245 ALA A N 1
ATOM 1957 C CA . ALA A 1 245 ? -8.885 -8.721 8.163 1.00 91.19 245 ALA A CA 1
ATOM 1958 C C . ALA A 1 245 ? -8.686 -8.788 6.638 1.00 91.19 245 ALA A C 1
ATOM 1960 O O . ALA A 1 245 ? -9.645 -8.598 5.893 1.00 91.19 245 ALA A O 1
ATOM 1961 N N . MET A 1 246 ? -7.474 -9.094 6.159 1.00 92.56 246 MET A N 1
ATOM 1962 C CA . MET A 1 246 ? -7.169 -9.167 4.719 1.00 92.56 246 MET A CA 1
ATOM 1963 C C . MET A 1 246 ? -7.393 -10.545 4.099 1.00 92.56 246 MET A C 1
ATOM 1965 O O . MET A 1 246 ? -7.606 -10.652 2.891 1.00 92.56 246 MET A O 1
ATOM 1969 N N . THR A 1 247 ? -7.391 -11.606 4.901 1.00 90.00 247 THR A N 1
ATOM 1970 C CA . THR A 1 247 ? -7.693 -12.965 4.423 1.00 90.00 247 THR A CA 1
ATOM 1971 C C . THR A 1 247 ? -9.191 -13.261 4.494 1.00 90.00 247 THR A C 1
ATOM 1973 O O . THR A 1 247 ? -9.800 -13.618 3.486 1.00 90.00 247 THR A O 1
ATOM 1976 N N . ARG A 1 248 ? -9.817 -13.046 5.658 1.00 89.44 248 ARG A N 1
ATOM 1977 C CA . ARG A 1 248 ? -11.236 -13.353 5.915 1.00 89.44 248 ARG A CA 1
ATOM 1978 C C . ARG A 1 248 ? -12.166 -12.162 5.698 1.00 89.44 248 ARG A C 1
ATOM 1980 O O . ARG A 1 248 ? -13.307 -12.349 5.286 1.00 89.44 248 ARG A O 1
ATOM 1987 N N . GLY A 1 249 ? -11.690 -10.942 5.946 1.00 90.62 249 GLY A N 1
ATOM 1988 C CA . GLY A 1 249 ? -12.515 -9.729 5.851 1.00 90.62 249 GLY A CA 1
ATOM 1989 C C . GLY A 1 249 ? -13.206 -9.300 7.127 1.00 90.62 249 GLY A C 1
ATOM 1990 O O . GLY A 1 249 ? -13.845 -8.250 7.125 1.00 90.62 249 GLY A O 1
ATOM 1991 N N . ALA A 1 250 ? -13.080 -10.080 8.193 1.00 92.81 250 ALA A N 1
ATOM 1992 C CA . ALA A 1 250 ? -13.651 -9.790 9.493 1.00 92.81 250 ALA A CA 1
ATOM 1993 C C . ALA A 1 250 ? -12.539 -9.669 10.536 1.00 92.81 250 ALA A C 1
ATOM 1995 O O . ALA A 1 250 ? -11.468 -10.261 10.392 1.00 92.81 250 ALA A O 1
ATOM 1996 N N . VAL A 1 251 ? -12.808 -8.883 11.570 1.00 94.62 251 VAL A N 1
ATOM 1997 C CA . VAL A 1 251 ? -11.931 -8.692 12.727 1.00 94.62 251 VAL A CA 1
ATOM 1998 C C . VAL A 1 251 ? -12.708 -8.988 13.988 1.00 94.62 251 VAL A C 1
ATOM 2000 O O . VAL A 1 251 ? -13.919 -8.781 14.030 1.00 94.62 251 VAL A O 1
ATOM 2003 N N . SER A 1 252 ? -12.020 -9.450 15.028 1.00 94.75 252 SER A N 1
ATOM 2004 C CA . SER A 1 252 ? -12.666 -9.584 16.327 1.00 94.75 252 SER A CA 1
ATOM 2005 C C . SER A 1 252 ? -13.142 -8.223 16.825 1.00 94.75 252 SER A C 1
ATOM 2007 O O . SER A 1 252 ? -12.535 -7.182 16.568 1.00 94.75 252 SER A O 1
ATOM 2009 N N . GLU A 1 253 ? -14.223 -8.258 17.584 1.00 94.06 253 GLU A N 1
ATOM 2010 C CA . GLU A 1 253 ? -14.717 -7.114 18.327 1.00 94.06 253 GLU A CA 1
ATOM 2011 C C . GLU A 1 253 ? -13.580 -6.513 19.192 1.00 94.06 253 GLU A C 1
ATOM 2013 O O . GLU A 1 253 ? -13.314 -5.315 19.108 1.00 94.06 253 GLU A O 1
ATOM 2018 N N . ALA A 1 254 ? -12.793 -7.376 19.857 1.00 93.19 254 ALA A N 1
ATOM 2019 C CA . ALA A 1 254 ? -11.597 -7.021 20.632 1.00 93.19 254 ALA A CA 1
ATOM 2020 C C . ALA A 1 254 ? -10.590 -6.157 19.893 1.00 93.19 254 ALA A C 1
ATOM 2022 O O . ALA A 1 254 ? -10.162 -5.118 20.389 1.00 93.19 254 ALA A O 1
ATOM 2023 N N . TRP A 1 255 ? -10.256 -6.569 18.682 1.00 94.19 255 TRP A N 1
ATOM 2024 C CA . TRP A 1 255 ? -9.349 -5.821 17.835 1.00 94.19 255 TRP A CA 1
ATOM 2025 C C . TRP A 1 255 ? -9.912 -4.434 17.492 1.00 94.19 255 TRP A C 1
ATOM 2027 O O . TRP A 1 255 ? -9.179 -3.447 17.512 1.00 94.19 255 TRP A O 1
ATOM 2037 N N . ALA A 1 256 ? -11.220 -4.337 17.235 1.00 94.81 256 ALA A N 1
ATOM 2038 C CA . ALA A 1 256 ? -11.858 -3.095 16.815 1.00 94.81 256 ALA A CA 1
ATOM 2039 C C . ALA A 1 256 ? -11.819 -2.010 17.899 1.00 94.81 256 ALA A C 1
ATOM 2041 O O . ALA A 1 256 ? -11.402 -0.894 17.604 1.00 94.81 256 ALA A O 1
ATOM 2042 N N . TRP A 1 257 ? -12.207 -2.304 19.147 1.00 93.81 257 TRP A N 1
ATOM 2043 C CA . TRP A 1 257 ? -12.123 -1.289 20.209 1.00 93.81 257 TRP A CA 1
ATOM 2044 C C . TRP A 1 257 ? -10.700 -1.029 20.695 1.00 93.81 257 TRP A C 1
ATOM 2046 O O . TRP A 1 257 ? -10.474 0.020 21.291 1.00 93.81 257 TRP A O 1
ATOM 2056 N N . THR A 1 258 ? -9.758 -1.948 20.460 1.00 92.75 258 THR A N 1
ATOM 2057 C CA . THR A 1 258 ? -8.348 -1.750 20.811 1.00 92.75 258 THR A CA 1
ATOM 2058 C C . THR A 1 258 ? -7.634 -0.830 19.831 1.00 92.75 258 THR A C 1
ATOM 2060 O O . THR A 1 258 ? -7.054 0.150 20.278 1.00 92.75 258 THR A O 1
ATOM 2063 N N . PHE A 1 259 ? -7.694 -1.107 18.527 1.00 92.81 259 PHE A N 1
ATOM 2064 C CA . PHE A 1 259 ? -6.892 -0.390 17.524 1.00 92.81 259 PHE A CA 1
ATOM 2065 C C . PHE A 1 259 ? -7.676 0.681 16.757 1.00 92.81 259 PHE A C 1
ATOM 2067 O O . PHE A 1 259 ? -7.090 1.574 16.153 1.00 92.81 259 PHE A O 1
ATOM 2074 N N . HIS A 1 260 ? -9.011 0.619 16.767 1.00 94.56 260 HIS A N 1
ATOM 2075 C CA . HIS A 1 260 ? -9.867 1.527 15.997 1.00 94.56 260 HIS A CA 1
ATOM 2076 C C . HIS A 1 260 ? -11.118 1.964 16.787 1.00 94.56 260 HIS A C 1
ATOM 2078 O O . HIS A 1 260 ? -12.251 1.700 16.362 1.00 94.56 260 HIS A O 1
ATOM 2084 N N . PRO A 1 261 ? -10.961 2.641 17.943 1.00 94.44 261 PRO A N 1
ATOM 2085 C CA . PRO A 1 261 ? -12.054 2.869 18.883 1.00 94.44 261 PRO A CA 1
ATOM 2086 C C . PRO A 1 261 ? -13.183 3.739 18.313 1.00 94.44 261 PRO A C 1
ATOM 2088 O O . PRO A 1 261 ? -14.356 3.482 18.597 1.00 94.44 261 PRO A O 1
ATOM 2091 N N . AL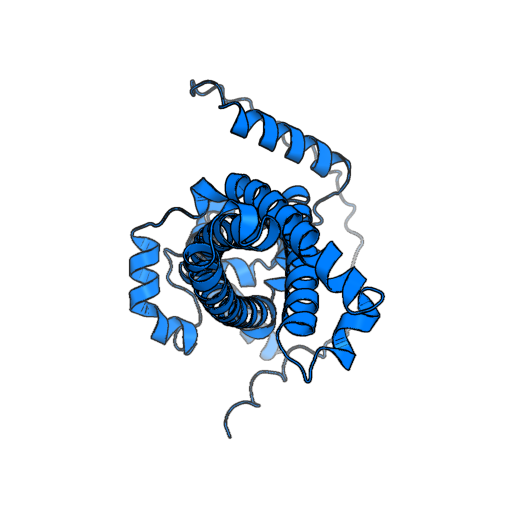A A 1 262 ? -12.861 4.743 17.486 1.00 94.81 262 ALA A N 1
ATOM 2092 C CA . ALA A 1 262 ? -13.874 5.610 16.885 1.00 94.81 262 ALA A CA 1
ATOM 2093 C C . ALA A 1 262 ? -14.701 4.848 15.842 1.00 94.81 262 ALA A C 1
ATOM 2095 O O . ALA A 1 262 ? -15.924 4.971 15.817 1.00 94.81 262 ALA A O 1
ATOM 2096 N N . TRP A 1 263 ? -14.049 4.000 15.042 1.00 95.81 263 TRP A N 1
ATOM 2097 C CA . TRP A 1 263 ? -14.735 3.125 14.090 1.00 95.81 263 TRP A CA 1
ATOM 2098 C C . TRP A 1 263 ? -15.593 2.066 14.793 1.00 95.81 263 TRP A C 1
ATOM 2100 O O . TRP A 1 263 ? -16.727 1.816 14.391 1.00 95.81 263 TRP A O 1
ATOM 2110 N N . TYR A 1 264 ? -15.097 1.471 15.882 1.00 96.38 264 TYR A N 1
ATOM 2111 C CA . TYR A 1 264 ? -15.891 0.543 16.687 1.00 96.38 264 TYR A CA 1
ATOM 2112 C C . TYR A 1 264 ? -17.173 1.203 17.211 1.00 96.38 264 TYR A C 1
ATOM 2114 O O . TYR A 1 264 ? -18.260 0.624 17.112 1.00 96.38 264 TYR A O 1
ATOM 2122 N N . LYS A 1 265 ? -17.056 2.428 17.736 1.00 96.06 265 LYS A N 1
ATOM 2123 C CA . LYS A 1 265 ? -18.200 3.208 18.212 1.00 96.06 265 LYS A CA 1
ATOM 2124 C C . LYS A 1 265 ? -19.176 3.533 17.083 1.00 96.06 265 LYS A C 1
ATOM 2126 O O . LYS A 1 265 ? -20.379 3.432 17.292 1.00 96.06 265 LYS A O 1
ATOM 2131 N N . GLU A 1 266 ? -18.675 3.887 15.904 1.00 94.88 266 GLU A N 1
ATOM 2132 C CA . GLU A 1 266 ? -19.490 4.168 14.716 1.00 94.88 266 GLU A CA 1
ATOM 2133 C C . GLU A 1 266 ? -20.324 2.950 14.292 1.00 94.88 266 GLU A C 1
ATOM 2135 O O . GLU A 1 266 ? -21.527 3.070 14.076 1.00 94.88 266 GLU A O 1
ATOM 2140 N N . VAL A 1 267 ? -19.710 1.765 14.219 1.00 94.44 267 VAL A N 1
ATOM 2141 C CA . VAL A 1 267 ? -20.381 0.549 13.725 1.00 94.44 267 VAL A CA 1
ATOM 2142 C C . VAL A 1 267 ? -21.301 -0.080 14.771 1.00 94.44 267 VAL A C 1
ATOM 2144 O O . VAL A 1 267 ? -22.327 -0.659 14.420 1.00 94.44 267 VAL A O 1
ATOM 2147 N N . THR A 1 268 ? -20.939 -0.011 16.054 1.00 94.44 268 THR A N 1
ATOM 2148 C CA . THR A 1 268 ? -21.654 -0.742 17.116 1.00 94.44 268 THR A CA 1
ATOM 2149 C C . THR A 1 268 ? -22.489 0.141 18.038 1.00 94.44 268 THR A C 1
ATOM 2151 O O . THR A 1 268 ? -23.280 -0.386 18.818 1.00 94.44 268 THR A O 1
ATOM 2154 N N . GLY A 1 269 ? -22.282 1.461 18.023 1.00 94.94 269 GLY A N 1
ATOM 2155 C CA . GLY A 1 269 ? -22.880 2.407 18.970 1.00 94.94 269 GLY A CA 1
ATOM 2156 C C . GLY A 1 269 ? -22.362 2.289 20.410 1.00 94.94 269 GLY A C 1
ATOM 2157 O O . GLY A 1 269 ? -22.759 3.076 21.270 1.00 94.94 269 GLY A O 1
ATOM 2158 N N . ARG A 1 270 ? -21.483 1.322 20.704 1.00 93.38 270 ARG A N 1
ATOM 2159 C CA . ARG A 1 270 ? -20.960 1.066 22.051 1.00 93.38 270 ARG A CA 1
ATOM 2160 C C . ARG A 1 270 ? -19.737 1.925 22.340 1.00 93.38 270 ARG A C 1
ATOM 2162 O O . ARG A 1 270 ? -18.928 2.210 21.460 1.00 93.38 270 ARG A O 1
ATOM 2169 N N . ASP A 1 271 ? -19.578 2.301 23.605 1.00 94.25 271 ASP A N 1
ATOM 2170 C CA . ASP A 1 271 ? -18.359 2.962 24.056 1.00 94.25 271 ASP A CA 1
ATOM 2171 C C . ASP A 1 271 ? -17.187 1.955 24.090 1.00 94.25 271 ASP A C 1
ATOM 2173 O O . ASP A 1 271 ? -17.306 0.909 24.738 1.00 94.25 271 ASP A O 1
ATOM 2177 N N . PRO A 1 272 ? -16.063 2.232 23.400 1.00 92.94 272 PRO A N 1
ATOM 2178 C CA . PRO A 1 272 ? -14.948 1.293 23.291 1.00 92.94 272 PRO A CA 1
ATOM 2179 C C . PRO A 1 272 ? -14.255 1.033 24.633 1.00 92.94 272 PRO A C 1
ATOM 2181 O O . PRO A 1 272 ? -13.837 -0.095 24.890 1.00 92.94 272 PRO A O 1
ATOM 2184 N N . ARG A 1 273 ? -14.165 2.038 25.519 1.00 91.69 273 ARG A N 1
ATOM 2185 C CA . ARG A 1 273 ? -13.534 1.867 26.837 1.00 91.69 273 ARG A CA 1
ATOM 2186 C C . ARG A 1 273 ? -14.383 0.975 27.730 1.00 91.69 273 ARG A C 1
ATOM 2188 O O . ARG A 1 273 ? -13.848 0.042 28.320 1.00 91.69 273 ARG A O 1
ATOM 2195 N N . ARG A 1 274 ? -15.702 1.190 27.755 1.00 93.31 274 ARG A N 1
ATOM 2196 C CA . ARG A 1 274 ? -16.628 0.306 28.481 1.00 93.31 274 ARG A CA 1
ATOM 2197 C C . ARG A 1 274 ? -16.572 -1.129 27.962 1.00 93.31 274 ARG A C 1
ATOM 2199 O O . ARG A 1 274 ? -16.457 -2.053 28.759 1.00 93.31 274 ARG A O 1
ATOM 2206 N N . ALA A 1 275 ? -16.581 -1.321 26.641 1.00 92.31 275 ALA A N 1
ATOM 2207 C CA . ALA A 1 275 ? -16.480 -2.653 26.040 1.00 92.31 275 ALA A CA 1
ATOM 2208 C C . ALA A 1 275 ? -15.174 -3.371 26.434 1.00 92.31 275 ALA A C 1
ATOM 2210 O O . ALA A 1 275 ? -15.192 -4.551 26.792 1.00 92.31 275 ALA A O 1
ATOM 2211 N N . TYR A 1 276 ? -14.051 -2.647 26.435 1.00 92.38 276 TYR A N 1
ATOM 2212 C CA . TYR A 1 276 ? -12.769 -3.157 26.916 1.00 92.38 276 TYR A CA 1
ATOM 2213 C C . TYR A 1 276 ? -12.806 -3.530 28.408 1.00 92.38 276 TYR A C 1
ATOM 2215 O O . TYR A 1 276 ? -12.340 -4.606 28.789 1.00 92.38 276 TYR A O 1
ATOM 2223 N N . GLU A 1 277 ? -13.369 -2.673 29.260 1.00 92.69 277 GLU A N 1
ATOM 2224 C CA . GLU A 1 277 ? -13.472 -2.916 30.702 1.00 92.69 277 GLU A CA 1
ATOM 2225 C C . GLU A 1 277 ? -14.346 -4.134 31.023 1.00 92.69 277 GLU A C 1
ATOM 2227 O O . GLU A 1 277 ? -13.940 -4.980 31.822 1.00 92.69 277 GLU A O 1
ATOM 2232 N N . GLU A 1 278 ? -15.492 -4.280 30.355 1.00 92.38 278 GLU A N 1
ATOM 2233 C CA . GLU A 1 278 ? -16.360 -5.457 30.475 1.00 92.38 278 GLU A CA 1
ATOM 2234 C C . GLU A 1 278 ? -15.633 -6.740 30.052 1.00 92.38 278 GLU A C 1
ATOM 2236 O O . GLU A 1 278 ? -15.705 -7.762 30.740 1.00 92.38 278 GLU A O 1
ATOM 2241 N N . ALA A 1 279 ? -14.902 -6.701 28.934 1.00 89.88 279 ALA A N 1
ATOM 2242 C CA . ALA A 1 279 ? -14.113 -7.837 28.471 1.00 89.88 279 ALA A CA 1
ATOM 2243 C C . ALA A 1 279 ? -13.014 -8.208 29.482 1.00 89.88 279 ALA A C 1
ATOM 2245 O O . ALA A 1 279 ? -12.818 -9.390 29.777 1.00 89.88 279 ALA A O 1
ATOM 2246 N N . ARG A 1 280 ? -12.341 -7.211 30.069 1.00 89.56 280 ARG A N 1
ATOM 2247 C CA . ARG A 1 280 ? -11.328 -7.414 31.113 1.00 89.56 280 ARG A CA 1
ATOM 2248 C C . ARG A 1 280 ? -11.921 -8.088 32.351 1.00 89.56 280 ARG A C 1
ATOM 2250 O O . ARG A 1 280 ? -11.377 -9.094 32.800 1.00 89.56 280 ARG A O 1
ATOM 2257 N N . GLN A 1 281 ? -13.055 -7.594 32.846 1.00 92.12 281 GLN A N 1
ATOM 2258 C CA . GLN A 1 281 ? -13.746 -8.170 34.005 1.00 92.12 281 GLN A CA 1
ATOM 2259 C C . GLN A 1 281 ? -14.177 -9.622 33.754 1.00 92.12 281 GLN A C 1
ATOM 2261 O O . GLN A 1 281 ? -14.007 -10.475 34.623 1.00 92.12 281 GLN A O 1
ATOM 2266 N N . ARG A 1 282 ? -14.677 -9.941 32.551 1.00 89.44 282 ARG A N 1
ATOM 2267 C CA . ARG A 1 282 ? -15.029 -11.322 32.169 1.00 89.44 282 ARG A CA 1
ATOM 2268 C C . ARG A 1 282 ? -13.815 -12.254 32.184 1.00 89.44 282 ARG A C 1
ATOM 2270 O O . ARG A 1 282 ? -13.929 -13.385 32.651 1.00 89.44 282 ARG A O 1
ATOM 2277 N N . MET A 1 283 ? -12.660 -11.790 31.701 1.00 86.44 283 MET A N 1
ATOM 2278 C CA . MET A 1 283 ? -11.418 -12.572 31.730 1.00 86.44 283 MET A CA 1
ATOM 2279 C C . MET A 1 283 ? -10.899 -12.786 33.156 1.00 86.44 283 MET A C 1
ATOM 2281 O O . MET A 1 283 ? -10.448 -13.882 33.482 1.00 86.44 283 MET A O 1
ATOM 2285 N N . GLU A 1 284 ? -10.979 -11.767 34.012 1.00 90.12 284 GLU A N 1
ATOM 2286 C CA . GLU A 1 284 ? -10.588 -11.856 35.424 1.00 90.12 284 GLU A CA 1
ATOM 2287 C C . GLU A 1 284 ? -11.498 -12.823 36.197 1.00 90.12 284 GLU A C 1
ATOM 2289 O O . GLU A 1 284 ? -11.008 -13.721 36.882 1.00 90.12 284 GLU A O 1
ATOM 2294 N N . ALA A 1 285 ? -12.816 -12.730 35.999 1.00 87.62 285 ALA A N 1
ATOM 2295 C CA . ALA A 1 285 ? -13.788 -13.639 36.604 1.00 87.62 285 ALA A CA 1
ATOM 2296 C C . ALA A 1 285 ? -13.623 -15.095 36.133 1.00 87.62 285 ALA A C 1
ATOM 2298 O O . ALA A 1 285 ? -13.856 -16.024 36.904 1.00 87.62 285 ALA A O 1
ATOM 2299 N N . GLY A 1 286 ? -13.215 -15.305 34.876 1.00 82.19 286 GLY A N 1
ATOM 2300 C CA . GLY A 1 286 ? -12.927 -16.632 34.329 1.00 82.19 286 GLY A CA 1
ATOM 2301 C C . GLY A 1 286 ? -11.633 -17.261 34.854 1.00 82.19 286 GLY A C 1
ATOM 2302 O O . GLY A 1 286 ? -11.548 -18.479 34.896 1.00 82.19 286 GLY A O 1
ATOM 2303 N N . ARG A 1 287 ? -10.645 -16.456 35.272 1.00 77.25 287 ARG A N 1
ATOM 2304 C CA . ARG A 1 287 ? -9.384 -16.934 35.878 1.00 77.25 287 ARG A CA 1
ATOM 2305 C C . ARG A 1 287 ? -9.508 -17.279 37.361 1.00 77.25 287 ARG A C 1
ATOM 2307 O O . ARG A 1 287 ? -8.670 -18.001 37.883 1.00 77.25 287 ARG A O 1
ATOM 2314 N N . SER A 1 288 ? -10.513 -16.725 38.037 1.00 72.81 288 SER A N 1
ATOM 2315 C CA . SER A 1 288 ? -10.793 -16.984 39.454 1.00 72.81 288 SER A CA 1
ATOM 2316 C C . SER A 1 288 ? -11.569 -18.290 39.699 1.00 72.81 288 SER A C 1
ATOM 2318 O O . SER A 1 288 ? -11.844 -18.610 40.855 1.00 72.81 288 SER A O 1
ATOM 2320 N N . LYS A 1 289 ? -11.966 -19.006 38.642 1.00 55.97 289 LYS A N 1
ATOM 2321 C CA . LYS A 1 289 ? -12.676 -20.291 38.690 1.00 55.97 289 LYS A CA 1
ATOM 2322 C C . LYS A 1 289 ? -11.771 -21.409 38.201 1.00 55.97 289 LYS A C 1
ATOM 2324 O O . LYS A 1 289 ? -11.933 -22.528 38.730 1.00 55.97 289 LYS A O 1
#